Protein AF-A0A3A4XX74-F1 (afdb_monomer_lite)

Radius of gyration: 31.31 Å; chains: 1; bounding box: 79×44×101 Å

Sequence (233 aa):
MKKFVIALIVLLLVPFNAMALQTLDEGDMGAITGQAGVHIAVDDVMIFQNIASLTYTDEDGTSVAALAHTDTGAGSVSLSNLRMMVNINGITSLDATTGTPVSPGRAALFTGYADAIADGFSFANGTGPLAGAFIAKAITIDVGKMDVLSAGLVNNAVYIPSLAGETTMAGVRIGLPTVEVHQTELSFDITVDYTPDAGADPAYNTGDSFGNLKIGQNTMLVLDGFLEIAPHH

Structure (mmCIF, N/CA/C/O backbone):
data_AF-A0A3A4XX74-F1
#
_entry.id   AF-A0A3A4XX74-F1
#
loop_
_atom_site.group_PDB
_atom_site.id
_atom_site.type_symbol
_atom_site.label_atom_id
_atom_site.label_alt_id
_atom_site.label_comp_id
_atom_site.label_asym_id
_atom_site.label_entity_id
_atom_site.label_seq_id
_atom_site.pdbx_PDB_ins_code
_atom_site.Cartn_x
_atom_site.Cartn_y
_atom_site.Cartn_z
_atom_site.occupancy
_atom_site.B_iso_or_equiv
_atom_site.auth_seq_id
_atom_site.auth_comp_id
_atom_site.auth_asym_id
_atom_site.auth_atom_id
_atom_site.pdbx_PDB_model_num
ATOM 1 N N . MET A 1 1 ? -55.613 -22.251 52.840 1.00 58.69 1 MET A N 1
ATOM 2 C CA . MET A 1 1 ? -54.531 -22.840 52.015 1.00 58.69 1 MET A CA 1
ATOM 3 C C . MET A 1 1 ? -54.993 -23.225 50.606 1.00 58.69 1 MET A C 1
ATOM 5 O O . MET A 1 1 ? -54.368 -22.781 49.658 1.00 58.69 1 MET A O 1
ATOM 9 N N . LYS A 1 2 ? -56.122 -23.934 50.423 1.00 55.09 2 LYS A N 1
ATOM 10 C CA . LYS A 1 2 ? -56.635 -24.329 49.086 1.00 55.09 2 LYS A CA 1
ATOM 11 C C . LYS A 1 2 ? -56.866 -23.163 48.100 1.00 55.09 2 LYS A C 1
ATOM 13 O O . LYS A 1 2 ? -56.582 -23.300 46.920 1.00 55.09 2 LYS A O 1
ATOM 18 N N . LYS A 1 3 ? -57.304 -21.996 48.590 1.00 70.12 3 LYS A N 1
ATOM 19 C CA . LYS A 1 3 ? -57.524 -20.789 47.764 1.00 70.12 3 LYS A CA 1
ATOM 20 C C . LYS A 1 3 ? -56.227 -20.182 47.200 1.00 70.12 3 LYS A C 1
ATOM 22 O O . LYS A 1 3 ? -56.260 -19.567 46.146 1.00 70.12 3 LYS A O 1
ATOM 27 N N . PHE A 1 4 ? -55.098 -20.391 47.879 1.00 84.06 4 PHE A N 1
ATOM 28 C CA . PHE A 1 4 ? -53.795 -19.875 47.451 1.00 84.06 4 PHE A CA 1
ATOM 29 C C . PHE A 1 4 ? -53.201 -20.729 46.324 1.00 84.06 4 PHE A C 1
ATOM 31 O O . PHE A 1 4 ? -52.663 -20.208 45.356 1.00 84.06 4 PHE A O 1
ATOM 38 N N . VAL A 1 5 ? -53.391 -22.049 46.411 1.00 85.00 5 VAL A N 1
ATOM 39 C CA . VAL A 1 5 ? -52.955 -23.002 45.380 1.00 85.00 5 VAL A CA 1
ATOM 40 C C . VAL A 1 5 ? -53.717 -22.785 44.070 1.00 85.00 5 VAL A C 1
ATOM 42 O O . VAL A 1 5 ? -53.114 -22.795 43.004 1.00 85.00 5 VAL A O 1
ATOM 45 N N . ILE A 1 6 ? -55.023 -22.511 44.141 1.00 84.69 6 ILE A N 1
ATOM 46 C CA . ILE A 1 6 ? -55.837 -22.224 42.949 1.00 84.69 6 ILE A CA 1
ATOM 47 C C . ILE A 1 6 ? -55.387 -20.921 42.271 1.00 84.69 6 ILE A C 1
ATOM 49 O O . ILE A 1 6 ? -55.261 -20.891 41.052 1.00 84.69 6 ILE A O 1
ATOM 53 N N . ALA A 1 7 ? -55.078 -19.869 43.037 1.00 83.31 7 ALA A N 1
ATOM 54 C CA . ALA A 1 7 ? -54.579 -18.611 42.479 1.00 83.31 7 ALA A CA 1
ATOM 55 C C . ALA A 1 7 ? -53.216 -18.776 41.780 1.00 83.31 7 ALA A C 1
ATOM 57 O O . ALA A 1 7 ? -53.000 -18.196 40.721 1.00 83.31 7 ALA A O 1
ATOM 58 N N . LEU A 1 8 ? -52.327 -19.613 42.327 1.00 81.62 8 LEU A N 1
ATOM 59 C CA . LEU A 1 8 ? -51.022 -19.904 41.727 1.00 81.62 8 LEU A CA 1
ATOM 60 C C . LEU A 1 8 ? -51.150 -20.687 40.408 1.00 81.62 8 LEU A C 1
ATOM 62 O O . LEU A 1 8 ? -50.461 -20.382 39.441 1.00 81.62 8 LEU A O 1
ATOM 66 N N . ILE A 1 9 ? -52.062 -21.664 40.356 1.00 83.12 9 ILE A N 1
ATOM 67 C CA . ILE A 1 9 ? -52.330 -22.455 39.144 1.00 83.12 9 ILE A CA 1
ATOM 68 C C . ILE A 1 9 ? -52.934 -21.574 38.044 1.00 83.12 9 ILE A C 1
ATOM 70 O O . ILE A 1 9 ? -52.556 -21.703 36.885 1.00 83.12 9 ILE A O 1
ATOM 74 N N . VAL A 1 10 ? -53.824 -20.642 38.398 1.00 82.00 10 VAL A N 1
ATOM 75 C CA . VAL A 1 10 ? -54.399 -19.685 37.438 1.00 82.00 10 VAL A CA 1
ATOM 76 C C . VAL A 1 10 ? -53.343 -18.698 36.927 1.00 82.00 10 VAL A C 1
ATOM 78 O O . VAL A 1 10 ? -53.355 -18.373 35.746 1.00 82.00 10 VAL A O 1
ATOM 81 N N . LEU A 1 11 ? -52.390 -18.275 37.767 1.00 80.19 11 LEU A N 1
ATOM 82 C CA . LEU A 1 11 ? -51.292 -17.394 37.351 1.00 80.19 11 LEU A CA 1
ATOM 83 C C . LEU A 1 11 ? -50.307 -18.091 36.391 1.00 80.19 11 LEU A C 1
ATOM 85 O O . LEU A 1 11 ? -49.807 -17.464 35.466 1.00 80.19 11 LEU A O 1
ATOM 89 N N . LEU A 1 12 ? -50.067 -19.392 36.587 1.00 77.69 12 LEU A N 1
ATOM 90 C CA . LEU A 1 12 ? -49.248 -20.236 35.703 1.00 77.69 12 LEU A CA 1
ATOM 91 C C . LEU A 1 12 ? -49.938 -20.577 34.370 1.00 77.69 12 LEU A C 1
ATOM 93 O O . LEU A 1 12 ? -49.269 -20.999 33.431 1.00 77.69 12 LEU A O 1
ATOM 97 N N . LEU A 1 13 ? -51.260 -20.399 34.288 1.00 75.69 13 LEU A N 1
ATOM 98 C CA . LEU A 1 13 ? -52.060 -20.598 33.077 1.00 75.69 13 LEU A CA 1
ATOM 99 C C . LEU A 1 13 ? -52.209 -19.328 32.234 1.00 75.69 13 LEU A C 1
ATOM 101 O O . LEU A 1 13 ? -52.793 -19.407 31.157 1.00 75.69 13 LEU A O 1
ATOM 105 N N . VAL A 1 14 ? -51.704 -18.175 32.689 1.00 75.44 14 VAL A N 1
ATOM 106 C CA . VAL A 1 14 ? -51.591 -16.986 31.838 1.00 75.44 14 VAL A CA 1
ATOM 107 C C . VAL A 1 14 ? -50.348 -17.179 30.974 1.00 75.44 14 VAL A C 1
ATOM 109 O O . VAL A 1 14 ? -49.234 -17.096 31.497 1.00 75.44 14 VAL A O 1
ATOM 112 N N . PRO A 1 15 ? -50.486 -17.457 29.665 1.00 66.88 15 PRO A N 1
ATOM 113 C CA . PRO A 1 15 ? -49.326 -17.509 28.807 1.00 66.88 15 PRO A CA 1
ATOM 114 C C . PRO A 1 15 ? -48.781 -16.084 28.719 1.00 66.88 15 PRO A C 1
ATOM 116 O O . PRO A 1 15 ? -49.373 -15.215 28.076 1.00 66.88 15 PRO A O 1
ATOM 119 N N . PHE A 1 16 ? -47.638 -15.836 29.358 1.00 64.88 16 PHE A N 1
ATOM 120 C CA . PHE A 1 16 ? -46.760 -14.730 28.987 1.00 64.88 16 PHE A CA 1
ATOM 121 C C . PHE A 1 16 ? -46.184 -15.067 27.607 1.00 64.88 16 PHE A C 1
ATOM 123 O O . PHE A 1 16 ? -45.016 -15.421 27.470 1.00 64.88 16 PHE A O 1
ATOM 130 N N . ASN A 1 17 ? -47.051 -15.065 26.590 1.00 55.09 17 ASN A N 1
ATOM 131 C CA . ASN A 1 17 ? -46.655 -15.235 25.206 1.00 55.09 17 ASN A CA 1
ATOM 132 C C . ASN A 1 17 ? -45.597 -14.173 24.928 1.00 55.09 17 ASN A C 1
ATOM 134 O O . ASN A 1 17 ? -45.809 -12.990 25.193 1.00 55.09 17 ASN A O 1
ATOM 138 N N . ALA A 1 18 ? -44.440 -14.648 24.488 1.00 57.38 18 ALA A N 1
ATOM 139 C CA . ALA A 1 18 ? -43.202 -13.914 24.349 1.00 57.38 18 ALA A CA 1
ATOM 140 C C . ALA A 1 18 ? -43.390 -12.583 23.601 1.00 57.38 18 ALA A C 1
ATOM 142 O O . ALA A 1 18 ? -43.328 -12.528 22.375 1.00 57.38 18 ALA A O 1
ATOM 143 N N . MET A 1 19 ? -43.562 -11.489 24.344 1.00 58.72 19 MET A N 1
ATOM 144 C CA . MET A 1 19 ? -43.392 -10.133 23.824 1.00 58.72 19 MET A CA 1
ATOM 145 C C . MET A 1 19 ? -41.897 -9.820 23.762 1.00 58.72 19 MET A C 1
ATOM 147 O O . MET A 1 19 ? -41.390 -9.023 24.541 1.00 58.72 19 MET A O 1
ATOM 151 N N . ALA A 1 20 ? -41.167 -10.534 22.909 1.00 56.50 20 ALA A N 1
ATOM 152 C CA . ALA A 1 20 ? -39.752 -10.256 22.662 1.00 56.50 20 ALA A CA 1
ATOM 153 C C . ALA A 1 20 ? -39.241 -10.791 21.315 1.00 56.50 20 ALA A C 1
ATOM 155 O O . ALA A 1 20 ? -38.038 -10.761 21.081 1.00 56.50 20 ALA A O 1
ATOM 156 N N . LEU A 1 21 ? -40.109 -11.278 20.421 1.00 54.88 21 LEU A N 1
ATOM 157 C CA . LEU A 1 21 ? -39.706 -11.501 19.034 1.00 54.88 21 LEU A CA 1
ATOM 158 C C . LEU A 1 21 ? -40.048 -10.245 18.234 1.00 54.88 21 LEU A C 1
ATOM 160 O O . LEU A 1 21 ? -41.114 -10.139 17.632 1.00 54.88 21 LEU A O 1
ATOM 164 N N . GLN A 1 22 ? -39.152 -9.261 18.288 1.00 66.25 22 GLN A N 1
ATOM 165 C CA . GLN A 1 22 ? -39.138 -8.193 17.298 1.00 66.25 22 GLN A CA 1
ATOM 166 C C . GLN A 1 22 ? -38.783 -8.853 15.965 1.00 66.25 22 GLN A C 1
ATOM 168 O O . GLN A 1 22 ? -37.679 -9.365 15.791 1.00 66.25 22 GLN A O 1
ATOM 173 N N . THR A 1 23 ? -39.754 -8.935 15.058 1.00 66.44 23 THR A N 1
ATOM 174 C CA . THR A 1 23 ? -39.500 -9.327 13.673 1.00 66.44 23 THR A CA 1
ATOM 175 C C . THR A 1 23 ? -38.565 -8.285 13.084 1.00 66.44 23 THR A C 1
ATOM 177 O O . THR A 1 23 ? -38.962 -7.129 12.943 1.00 66.44 23 THR A O 1
ATOM 180 N N . LEU A 1 24 ? -37.320 -8.684 12.825 1.00 68.25 24 LEU A N 1
ATOM 181 C CA . LEU A 1 24 ? -36.360 -7.870 12.093 1.00 68.25 24 LEU A CA 1
ATOM 182 C C . LEU A 1 24 ? -36.964 -7.555 10.725 1.00 68.25 24 LEU A C 1
ATOM 184 O O . LEU A 1 24 ? -37.297 -8.474 9.975 1.00 68.25 24 LEU A O 1
ATOM 188 N N . ASP A 1 25 ? -37.150 -6.269 10.448 1.00 79.69 25 ASP A N 1
ATOM 189 C CA . ASP A 1 25 ? -37.542 -5.797 9.125 1.00 79.69 25 ASP A CA 1
ATOM 190 C C . ASP A 1 25 ? -36.375 -6.025 8.152 1.00 79.69 25 ASP A C 1
ATOM 192 O O . ASP A 1 25 ? -35.213 -6.109 8.549 1.00 79.69 25 ASP A O 1
ATOM 196 N N . GLU A 1 26 ? -36.660 -6.122 6.862 1.00 69.88 26 GLU A N 1
ATOM 197 C CA . GLU A 1 26 ? -35.674 -6.345 5.805 1.00 69.88 26 GLU A CA 1
ATOM 198 C C . GLU A 1 26 ? -34.646 -5.198 5.746 1.00 69.88 26 GLU A C 1
ATOM 200 O O . GLU A 1 26 ? -33.483 -5.412 5.404 1.00 69.88 26 GLU A O 1
ATOM 205 N N . GLY A 1 27 ? -35.039 -3.996 6.192 1.00 65.31 27 GLY A N 1
ATOM 206 C CA . GLY A 1 27 ? -34.130 -2.872 6.439 1.00 65.31 27 GLY A CA 1
ATOM 207 C C . GLY A 1 27 ? -33.162 -3.104 7.607 1.00 65.31 27 GLY A C 1
ATOM 208 O O . GLY A 1 27 ? -31.975 -2.798 7.485 1.00 65.31 27 GLY A O 1
ATOM 209 N N . ASP A 1 28 ? -33.632 -3.710 8.701 1.00 66.00 28 ASP A N 1
ATOM 210 C CA . ASP A 1 28 ? -32.790 -4.070 9.848 1.00 66.00 28 ASP A CA 1
ATOM 211 C C . ASP A 1 28 ? -31.890 -5.270 9.511 1.00 66.00 28 ASP A C 1
ATOM 213 O O . ASP A 1 28 ? -30.723 -5.305 9.898 1.00 66.00 28 ASP A O 1
ATOM 217 N N . MET A 1 29 ? -32.385 -6.233 8.724 1.00 65.00 29 MET A N 1
ATOM 218 C CA . MET A 1 29 ? -31.565 -7.321 8.186 1.00 65.00 29 MET A CA 1
ATOM 219 C C . MET A 1 29 ? -30.501 -6.804 7.220 1.00 65.00 29 MET A C 1
ATOM 221 O O . MET A 1 29 ? -29.356 -7.221 7.338 1.00 65.00 29 MET A O 1
ATOM 225 N N . GLY A 1 30 ? -30.827 -5.876 6.317 1.00 62.59 30 GLY A N 1
ATOM 226 C CA . GLY A 1 30 ? -29.856 -5.256 5.413 1.00 62.59 30 GLY A CA 1
ATOM 227 C C . GLY A 1 30 ? -28.734 -4.541 6.169 1.00 62.59 30 GLY A C 1
ATOM 228 O O . GLY A 1 30 ? -27.562 -4.735 5.849 1.00 62.59 30 GLY A O 1
ATOM 229 N N . ALA A 1 31 ? -29.077 -3.810 7.234 1.00 59.66 31 ALA A N 1
ATOM 230 C CA . ALA A 1 31 ? -28.102 -3.171 8.115 1.00 59.66 31 ALA A CA 1
ATOM 231 C C . ALA A 1 31 ? -27.222 -4.192 8.862 1.00 59.66 31 ALA A C 1
ATOM 233 O O . ALA A 1 31 ? -26.012 -4.005 8.952 1.00 59.66 31 ALA A O 1
ATOM 234 N N . ILE A 1 32 ? -27.794 -5.300 9.346 1.00 58.66 32 ILE A N 1
ATOM 235 C CA . ILE A 1 32 ? -27.048 -6.342 10.071 1.00 58.66 32 ILE A CA 1
ATOM 236 C C . ILE A 1 32 ? -26.177 -7.187 9.126 1.00 58.66 32 ILE A C 1
ATOM 238 O O . ILE A 1 32 ? -25.043 -7.517 9.466 1.00 58.66 32 ILE A O 1
ATOM 242 N N . THR A 1 33 ? -26.666 -7.534 7.933 1.00 59.09 33 THR A N 1
ATOM 243 C CA . THR A 1 33 ? -25.917 -8.351 6.962 1.00 59.09 33 THR A CA 1
ATOM 244 C C . THR A 1 33 ? -24.859 -7.554 6.206 1.00 59.09 33 THR A C 1
ATOM 246 O O . THR A 1 33 ? -23.838 -8.129 5.839 1.00 59.09 33 THR A O 1
ATOM 249 N N . GLY A 1 34 ? -25.058 -6.242 6.022 1.00 54.03 34 GLY A N 1
ATOM 250 C CA . GLY A 1 34 ? -24.031 -5.345 5.485 1.00 54.03 34 GLY A CA 1
ATOM 251 C C . GLY A 1 34 ? -22.892 -5.082 6.475 1.00 54.03 34 GLY A C 1
ATOM 252 O O . GLY A 1 34 ? -21.750 -4.913 6.063 1.00 54.03 34 GLY A O 1
ATOM 253 N N . GLN A 1 35 ? -23.185 -5.164 7.779 1.00 53.84 35 GLN A N 1
ATOM 254 C CA . GLN A 1 35 ? -22.234 -4.991 8.882 1.00 53.84 35 GLN A CA 1
ATOM 255 C C . GLN A 1 35 ? -21.665 -6.297 9.449 1.00 53.84 35 GLN A C 1
ATOM 257 O O . GLN A 1 35 ? -21.071 -6.280 10.531 1.00 53.84 35 GLN A O 1
ATOM 262 N N . ALA A 1 36 ? -21.766 -7.430 8.745 1.00 55.97 36 ALA A N 1
ATOM 263 C CA . ALA A 1 36 ? -20.926 -8.594 9.042 1.00 55.97 36 ALA A CA 1
ATOM 264 C C . ALA A 1 36 ? -19.472 -8.276 8.629 1.00 55.97 36 ALA A C 1
ATOM 266 O O . ALA A 1 36 ? -18.913 -8.878 7.716 1.00 55.97 36 ALA A O 1
ATOM 267 N N . GLY A 1 37 ? -18.906 -7.242 9.258 1.00 60.16 37 GLY A N 1
ATOM 268 C CA . GLY A 1 37 ? -17.680 -6.565 8.894 1.00 60.16 37 GLY A CA 1
ATOM 269 C C . GLY A 1 37 ? -16.535 -7.549 8.931 1.00 60.16 37 GLY A C 1
ATOM 270 O O . GLY A 1 37 ? -16.100 -7.999 9.992 1.00 60.16 37 GLY A O 1
ATOM 271 N N . VAL A 1 38 ? -16.054 -7.906 7.749 1.00 72.94 38 VAL A N 1
ATOM 272 C CA . VAL A 1 38 ? -14.823 -8.667 7.632 1.00 72.94 38 VAL A CA 1
ATOM 273 C C . VAL A 1 38 ? -13.694 -7.702 7.963 1.00 72.94 38 VAL A C 1
ATOM 275 O O . VAL A 1 38 ? -13.441 -6.752 7.223 1.00 72.94 38 VAL A O 1
ATOM 278 N N . HIS A 1 39 ? -13.040 -7.940 9.097 1.00 76.56 39 HIS A N 1
ATOM 279 C CA . HIS A 1 39 ? -11.830 -7.232 9.487 1.00 76.56 39 HIS A CA 1
ATOM 280 C C . HIS A 1 39 ? -10.621 -8.069 9.081 1.00 76.56 39 HIS A C 1
ATOM 282 O O . HIS A 1 39 ? -10.423 -9.167 9.603 1.00 76.56 39 HIS A O 1
ATOM 288 N N . ILE A 1 40 ? -9.812 -7.554 8.156 1.00 81.31 40 ILE A N 1
ATOM 289 C CA . ILE A 1 40 ? -8.581 -8.216 7.713 1.00 81.31 40 ILE A CA 1
ATOM 290 C C . ILE A 1 40 ? -7.398 -7.380 8.188 1.00 81.31 40 ILE A C 1
ATOM 292 O O . ILE A 1 40 ? -7.239 -6.227 7.787 1.00 81.31 40 ILE A O 1
ATOM 296 N N . ALA A 1 41 ? -6.571 -7.954 9.057 1.00 81.75 41 ALA A N 1
ATOM 297 C CA . ALA A 1 41 ? -5.294 -7.372 9.442 1.00 81.75 41 ALA A CA 1
ATOM 298 C C . ALA A 1 41 ? -4.196 -8.001 8.580 1.00 81.75 41 ALA A C 1
ATOM 300 O O . ALA A 1 41 ? -4.034 -9.221 8.573 1.00 81.75 41 ALA A O 1
ATOM 301 N N . VAL A 1 42 ? -3.483 -7.165 7.827 1.00 83.44 42 VAL A N 1
ATOM 302 C CA . VAL A 1 42 ? -2.318 -7.575 7.040 1.00 83.44 42 VAL A CA 1
ATOM 303 C C . VAL A 1 42 ? -1.082 -7.275 7.874 1.00 83.44 42 VAL A C 1
ATOM 305 O O . VAL A 1 42 ? -0.890 -6.130 8.276 1.00 83.44 42 VAL A O 1
ATOM 308 N N . ASP A 1 43 ? -0.276 -8.296 8.141 1.00 86.69 43 ASP A N 1
ATOM 309 C CA . ASP A 1 43 ? 0.961 -8.169 8.906 1.00 86.69 43 ASP A CA 1
ATOM 310 C C . ASP A 1 43 ? 2.026 -9.136 8.373 1.00 86.69 43 ASP A C 1
ATOM 312 O O . ASP A 1 43 ? 1.690 -10.231 7.916 1.00 86.69 43 ASP A O 1
ATOM 316 N N . ASP A 1 44 ? 3.286 -8.700 8.413 1.00 86.81 44 ASP A N 1
ATOM 317 C CA . ASP A 1 44 ? 4.485 -9.409 7.940 1.00 86.81 44 ASP A CA 1
ATOM 318 C C . ASP A 1 44 ? 4.334 -10.094 6.564 1.00 86.81 44 ASP A C 1
ATOM 320 O O . ASP A 1 44 ? 4.686 -11.258 6.355 1.00 86.81 44 ASP A O 1
ATOM 324 N N . VAL A 1 45 ? 3.790 -9.369 5.582 1.00 87.50 45 VAL A N 1
ATOM 325 C CA . VAL A 1 45 ? 3.672 -9.873 4.209 1.00 87.50 45 VAL A CA 1
ATOM 326 C C . VAL A 1 45 ? 4.896 -9.469 3.398 1.00 87.50 45 VAL A C 1
ATOM 328 O O . VAL A 1 45 ? 5.202 -8.289 3.241 1.00 87.50 45 VAL A O 1
ATOM 331 N N . MET A 1 46 ? 5.571 -10.458 2.813 1.00 88.50 46 MET A N 1
ATOM 332 C CA . MET A 1 46 ? 6.686 -10.249 1.890 1.00 88.50 46 MET A CA 1
ATOM 333 C C . MET A 1 46 ? 6.298 -10.681 0.479 1.00 88.50 46 MET A C 1
ATOM 335 O O . MET A 1 46 ? 5.981 -11.844 0.232 1.00 88.50 46 MET A O 1
ATOM 339 N N . ILE A 1 47 ? 6.368 -9.744 -0.460 1.00 89.00 47 ILE A N 1
ATOM 340 C CA . ILE A 1 47 ? 6.157 -9.987 -1.882 1.00 89.00 47 ILE A CA 1
ATOM 341 C C . ILE A 1 47 ? 7.513 -9.891 -2.568 1.00 89.00 47 ILE A C 1
ATOM 343 O O . ILE A 1 47 ? 8.147 -8.835 -2.594 1.00 89.00 47 ILE A O 1
ATOM 347 N N . PHE A 1 48 ? 7.958 -11.010 -3.129 1.00 90.88 48 PHE A N 1
ATOM 348 C CA . PHE A 1 48 ? 9.142 -11.060 -3.971 1.00 90.88 48 PHE A CA 1
ATOM 349 C C . PHE A 1 48 ? 8.715 -11.162 -5.428 1.00 90.88 48 PHE A C 1
ATOM 351 O O . PHE A 1 48 ? 8.023 -12.107 -5.813 1.00 90.88 48 PHE A O 1
ATOM 358 N N . GLN A 1 49 ? 9.154 -10.207 -6.240 1.00 87.69 49 GLN A N 1
ATOM 359 C CA . GLN A 1 49 ? 8.903 -10.214 -7.670 1.00 87.69 49 GLN A CA 1
ATOM 360 C C . GLN A 1 49 ? 10.235 -10.265 -8.407 1.00 87.69 49 GLN A C 1
ATOM 362 O O . GLN A 1 49 ? 11.091 -9.393 -8.256 1.00 87.69 49 GLN A O 1
ATOM 367 N N . ASN A 1 50 ? 10.398 -11.320 -9.198 1.00 89.94 50 ASN A N 1
ATOM 368 C CA . ASN A 1 50 ? 11.535 -11.521 -10.081 1.00 89.94 50 ASN A CA 1
ATOM 369 C C . ASN A 1 50 ? 10.997 -11.827 -11.473 1.00 89.94 50 ASN A C 1
ATOM 371 O O . ASN A 1 50 ? 10.580 -12.952 -11.750 1.00 89.94 50 ASN A O 1
ATOM 375 N N . ILE A 1 51 ? 10.961 -10.807 -12.322 1.00 88.25 51 ILE A N 1
ATOM 376 C CA . ILE A 1 51 ? 10.573 -10.948 -13.719 1.00 88.25 51 ILE A CA 1
ATOM 377 C C . ILE A 1 51 ? 11.858 -11.010 -14.538 1.00 88.25 51 ILE A C 1
ATOM 379 O O . ILE A 1 51 ? 12.648 -10.067 -14.559 1.00 88.25 51 ILE A O 1
ATOM 383 N N . ALA A 1 52 ? 12.059 -12.143 -15.212 1.00 86.94 52 ALA A N 1
ATOM 384 C CA . ALA A 1 52 ? 13.229 -12.350 -16.058 1.00 86.94 52 ALA A CA 1
ATOM 385 C C . ALA A 1 52 ? 13.245 -11.368 -17.241 1.00 86.94 52 ALA A C 1
ATOM 387 O O . ALA A 1 52 ? 14.264 -10.721 -17.478 1.00 86.94 52 ALA A O 1
ATOM 388 N N . SER A 1 53 ? 12.113 -11.241 -17.939 1.00 88.31 53 SER A N 1
ATOM 389 C CA . SER A 1 53 ? 11.907 -10.269 -19.011 1.00 88.31 53 SER A CA 1
ATOM 390 C C . SER A 1 53 ? 10.435 -9.858 -19.097 1.00 88.31 53 SER A C 1
ATOM 392 O O . SER A 1 53 ? 9.547 -10.698 -18.935 1.00 88.31 53 SER A O 1
ATOM 394 N N . LEU A 1 54 ? 10.189 -8.578 -19.349 1.00 88.50 54 LEU A N 1
ATOM 395 C CA . LEU A 1 54 ? 8.908 -8.001 -19.730 1.00 88.50 54 LEU A CA 1
ATOM 396 C C . LEU A 1 54 ? 9.141 -7.158 -20.981 1.00 88.50 54 LEU A C 1
ATOM 398 O O . LEU A 1 54 ? 9.825 -6.143 -20.913 1.00 88.50 54 LEU A O 1
ATOM 402 N N . THR A 1 55 ? 8.554 -7.558 -22.101 1.00 87.81 55 THR A N 1
ATOM 403 C CA . THR A 1 55 ? 8.703 -6.844 -23.370 1.00 87.81 55 THR A CA 1
ATOM 404 C C . THR A 1 55 ? 7.376 -6.215 -23.758 1.00 87.81 55 THR A C 1
ATOM 406 O O . THR A 1 55 ? 6.360 -6.903 -23.844 1.00 87.81 55 THR A O 1
ATOM 409 N N . TYR A 1 56 ? 7.387 -4.905 -23.984 1.00 86.06 56 TYR A N 1
ATOM 410 C CA . TYR A 1 56 ? 6.288 -4.190 -24.615 1.00 86.06 56 TYR A CA 1
ATOM 411 C C . TYR A 1 56 ? 6.626 -4.010 -26.089 1.00 86.06 56 TYR A C 1
ATOM 413 O O . TYR A 1 56 ? 7.641 -3.392 -26.405 1.00 86.06 56 TYR A O 1
ATOM 421 N N . THR A 1 57 ? 5.796 -4.560 -26.970 1.00 81.81 57 THR A N 1
ATOM 422 C CA . THR A 1 57 ? 5.978 -4.455 -28.420 1.00 81.81 57 THR A CA 1
ATOM 423 C C . THR A 1 57 ? 4.874 -3.584 -28.984 1.00 81.81 57 THR A C 1
ATOM 425 O O . THR A 1 57 ? 3.698 -3.841 -28.737 1.00 81.81 57 THR A O 1
ATOM 428 N N . ASP A 1 58 ? 5.269 -2.553 -29.716 1.00 76.88 58 ASP A N 1
ATOM 429 C CA . ASP A 1 58 ? 4.386 -1.809 -30.594 1.00 76.88 58 ASP A CA 1
ATOM 430 C C . ASP A 1 58 ? 4.445 -2.459 -31.979 1.00 76.88 58 ASP A C 1
ATOM 432 O O . ASP A 1 58 ? 5.489 -2.448 -32.637 1.00 76.88 58 ASP A O 1
ATOM 436 N N . GLU A 1 59 ? 3.345 -3.100 -32.368 1.00 70.12 59 GLU A N 1
ATOM 437 C CA . GLU A 1 59 ? 3.211 -3.782 -33.659 1.00 70.12 59 GLU A CA 1
ATOM 438 C C . GLU A 1 59 ? 2.993 -2.780 -34.810 1.00 70.12 59 GLU A C 1
ATOM 440 O O . GLU A 1 59 ? 3.333 -3.085 -35.950 1.00 70.12 59 GLU A O 1
ATOM 445 N N . ASP A 1 60 ? 2.514 -1.564 -34.511 1.00 61.16 60 ASP A N 1
ATOM 446 C CA . ASP A 1 60 ? 2.176 -0.534 -35.496 1.00 61.16 60 ASP A CA 1
ATOM 447 C C . ASP A 1 60 ? 3.202 0.615 -35.457 1.00 61.16 60 ASP A C 1
ATOM 449 O O . ASP A 1 60 ? 2.935 1.726 -34.992 1.00 61.16 60 ASP A O 1
ATOM 453 N N . GLY A 1 61 ? 4.404 0.365 -35.989 1.00 61.06 61 GLY A N 1
ATOM 454 C CA . GLY A 1 61 ? 5.403 1.417 -36.206 1.00 61.06 61 GLY A CA 1
ATOM 455 C C . GLY A 1 61 ? 4.834 2.597 -37.015 1.00 61.06 61 GLY A C 1
ATOM 456 O O . GLY A 1 61 ? 3.956 2.429 -37.862 1.00 61.06 61 GLY A O 1
ATOM 457 N N . THR A 1 62 ? 5.312 3.824 -36.765 1.00 51.78 62 THR A N 1
ATOM 458 C CA . THR A 1 62 ? 4.706 5.047 -37.326 1.00 51.78 62 THR A CA 1
ATOM 459 C C . THR A 1 62 ? 4.631 5.012 -38.860 1.00 51.78 62 THR A C 1
ATOM 461 O O . THR A 1 62 ? 5.622 5.285 -39.540 1.00 51.78 62 THR A O 1
ATOM 464 N N . SER A 1 63 ? 3.447 4.770 -39.432 1.00 53.22 63 SER A N 1
ATOM 465 C CA . SER A 1 63 ? 3.216 4.915 -40.871 1.00 53.22 63 SER A CA 1
ATOM 466 C C . SER A 1 63 ? 3.086 6.402 -41.220 1.00 53.22 63 SER A C 1
ATOM 468 O O . SER A 1 63 ? 1.986 6.951 -41.346 1.00 53.22 63 SER A O 1
ATOM 470 N N . VAL A 1 64 ? 4.203 7.118 -41.343 1.00 55.12 64 VAL A N 1
ATOM 471 C CA . VAL A 1 64 ? 4.159 8.485 -41.872 1.00 55.12 64 VAL A CA 1
ATOM 472 C C . VAL A 1 64 ? 3.929 8.388 -43.377 1.00 55.12 64 VAL A C 1
ATOM 474 O O . VAL A 1 64 ? 4.867 8.239 -44.148 1.00 55.12 64 VAL A O 1
ATOM 477 N N . ALA A 1 65 ? 2.673 8.530 -43.807 1.00 57.47 65 ALA A N 1
ATOM 478 C CA . ALA A 1 65 ? 2.255 8.487 -45.215 1.00 57.47 65 ALA A CA 1
ATOM 479 C C . ALA A 1 65 ? 3.005 9.473 -46.148 1.00 57.47 65 ALA A C 1
ATOM 481 O O . ALA A 1 65 ? 2.894 9.373 -47.368 1.00 57.47 65 ALA A O 1
ATOM 482 N N . ALA A 1 66 ? 3.760 10.431 -45.595 1.00 56.62 66 ALA A N 1
ATOM 483 C CA . ALA A 1 66 ? 4.579 11.385 -46.346 1.00 56.62 66 ALA A CA 1
ATOM 484 C C . ALA A 1 66 ? 5.957 10.839 -46.776 1.00 56.62 66 ALA A C 1
ATOM 486 O O . ALA A 1 66 ? 6.615 11.455 -47.613 1.00 56.62 66 ALA A O 1
ATOM 487 N N . LEU A 1 67 ? 6.395 9.699 -46.239 1.00 55.81 67 LEU A N 1
ATOM 488 C CA . LEU A 1 67 ? 7.611 9.000 -46.646 1.00 55.81 67 LEU A CA 1
ATOM 489 C C . LEU A 1 67 ? 7.186 7.587 -47.038 1.00 55.81 67 LEU A C 1
ATOM 491 O O . LEU A 1 67 ? 6.654 6.856 -46.215 1.00 55.81 67 LEU A O 1
ATOM 495 N N . ALA A 1 68 ? 7.354 7.210 -48.304 1.00 51.84 68 ALA A N 1
ATOM 496 C CA . ALA A 1 68 ? 7.007 5.882 -48.804 1.00 51.84 68 ALA A CA 1
ATOM 497 C C . ALA A 1 68 ? 7.956 4.807 -48.229 1.00 51.84 68 ALA A C 1
ATOM 499 O O . ALA A 1 68 ? 8.810 4.280 -48.936 1.00 51.84 68 ALA A O 1
ATOM 500 N N . HIS A 1 69 ? 7.858 4.530 -46.931 1.00 53.12 69 HIS A N 1
ATOM 501 C CA . HIS A 1 69 ? 8.462 3.375 -46.281 1.00 53.12 69 HIS A CA 1
ATOM 502 C C . HIS A 1 69 ? 7.340 2.398 -45.948 1.00 53.12 69 HIS A C 1
ATOM 504 O O . HIS A 1 69 ? 6.437 2.696 -45.173 1.00 53.12 69 HIS A O 1
ATOM 510 N N . THR A 1 70 ? 7.379 1.252 -46.619 1.00 53.97 70 THR A N 1
ATOM 511 C CA . THR A 1 70 ? 6.485 0.100 -46.442 1.00 53.97 70 THR A CA 1
ATOM 512 C C . THR A 1 70 ? 6.915 -0.807 -45.288 1.00 53.97 70 THR A C 1
ATOM 514 O O . THR A 1 70 ? 6.402 -1.915 -45.178 1.00 53.97 70 THR A O 1
ATOM 517 N N . ASP A 1 71 ? 7.843 -0.360 -44.443 1.00 56.09 71 ASP A N 1
ATOM 518 C CA . ASP A 1 71 ? 8.418 -1.185 -43.385 1.00 56.09 71 ASP A CA 1
ATOM 519 C C . ASP A 1 71 ? 7.628 -0.995 -42.088 1.00 56.09 71 ASP A C 1
ATOM 521 O O . ASP A 1 71 ? 7.816 -0.032 -41.347 1.00 56.09 71 ASP A O 1
ATOM 525 N N . THR A 1 72 ? 6.718 -1.932 -41.827 1.00 56.72 72 THR A N 1
ATOM 526 C CA . THR A 1 72 ? 5.889 -2.037 -40.614 1.00 56.72 72 THR A CA 1
ATOM 527 C C . THR A 1 72 ? 6.602 -2.797 -39.495 1.00 56.72 72 THR A C 1
ATOM 529 O O . THR A 1 72 ? 5.991 -3.584 -38.783 1.00 56.72 72 THR A O 1
ATOM 532 N N . GLY A 1 73 ? 7.914 -2.608 -39.346 1.00 59.47 73 GLY A N 1
ATOM 533 C CA . GLY A 1 73 ? 8.674 -3.361 -38.352 1.00 59.47 73 GLY A CA 1
ATOM 534 C C . GLY A 1 73 ? 8.241 -3.021 -36.925 1.00 59.47 73 GLY A C 1
ATOM 535 O O . GLY A 1 73 ? 8.237 -1.849 -36.544 1.00 59.47 73 GLY A O 1
ATOM 536 N N . ALA A 1 74 ? 7.926 -4.049 -36.136 1.00 69.25 74 ALA A N 1
ATOM 537 C CA . ALA A 1 74 ? 7.531 -3.898 -34.743 1.00 69.25 74 ALA A CA 1
ATOM 538 C C . ALA A 1 74 ? 8.716 -3.428 -33.880 1.00 69.25 74 ALA A C 1
ATOM 540 O O . ALA A 1 74 ? 9.804 -4.018 -33.889 1.00 69.25 74 ALA A O 1
ATOM 541 N N . GLY A 1 75 ? 8.505 -2.358 -33.116 1.00 73.75 75 GLY A N 1
ATOM 542 C CA . GLY A 1 75 ? 9.472 -1.849 -32.146 1.00 73.75 75 GLY A CA 1
ATOM 543 C C . GLY A 1 75 ? 9.160 -2.400 -30.763 1.00 73.75 75 GLY A C 1
ATOM 544 O O 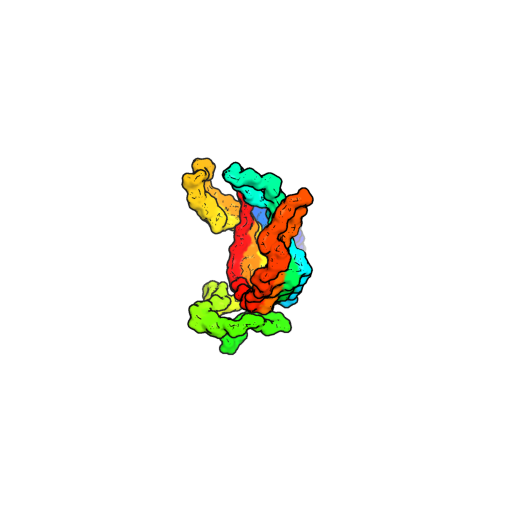. GLY A 1 75 ? 8.008 -2.375 -30.339 1.00 73.75 75 GLY A O 1
ATOM 545 N N . SER A 1 76 ? 10.163 -2.879 -30.029 1.00 81.06 76 SER A N 1
ATOM 546 C CA . SER A 1 76 ? 9.943 -3.413 -28.687 1.00 81.06 76 SER A CA 1
ATOM 547 C C . SER A 1 76 ? 10.885 -2.819 -27.646 1.00 81.06 76 SER A C 1
ATOM 549 O O . SER A 1 76 ? 12.063 -2.561 -27.889 1.00 81.06 76 SER A O 1
ATOM 551 N N . VAL A 1 77 ? 10.347 -2.583 -26.455 1.00 83.81 77 VAL A N 1
ATOM 552 C CA . VAL A 1 77 ? 11.112 -2.199 -25.271 1.00 83.81 77 VAL A CA 1
ATOM 553 C C . VAL A 1 77 ? 11.062 -3.369 -24.308 1.00 83.81 77 VAL A C 1
ATOM 555 O O . VAL A 1 77 ? 10.000 -3.732 -23.801 1.00 83.81 77 VAL A O 1
ATOM 558 N N . SER A 1 78 ? 12.225 -3.955 -24.063 1.00 86.88 78 SER A N 1
ATOM 559 C CA . SER A 1 78 ? 12.420 -5.076 -23.155 1.00 86.88 78 SER A CA 1
ATOM 560 C C . SER A 1 78 ? 12.965 -4.558 -21.824 1.00 86.88 78 SER A C 1
ATOM 562 O O . SER A 1 78 ? 13.994 -3.883 -21.770 1.00 86.88 78 SER A O 1
ATOM 564 N N . LEU A 1 79 ? 12.273 -4.886 -20.738 1.00 88.44 79 LEU A N 1
ATOM 565 C CA . LEU A 1 79 ? 12.727 -4.724 -19.363 1.00 88.44 79 LEU A CA 1
ATOM 566 C C . LEU A 1 79 ? 13.214 -6.081 -18.875 1.00 88.44 79 LEU A C 1
ATOM 568 O O . LEU A 1 79 ? 12.431 -7.026 -18.815 1.00 88.44 79 LEU A O 1
ATOM 572 N N . SER A 1 80 ? 14.481 -6.197 -18.503 1.00 88.94 80 SER A N 1
ATOM 573 C CA . SER A 1 80 ? 15.040 -7.459 -18.010 1.00 88.94 80 SER A CA 1
ATOM 574 C C . SER A 1 80 ? 15.568 -7.331 -16.589 1.00 88.94 80 SER A C 1
ATOM 576 O O . SER A 1 80 ? 15.804 -6.234 -16.081 1.00 88.94 80 SER A O 1
ATOM 578 N N . ASN A 1 81 ? 15.699 -8.476 -15.915 1.00 87.12 81 ASN A N 1
ATOM 579 C CA . ASN A 1 81 ? 16.192 -8.561 -14.538 1.00 87.12 81 ASN A CA 1
ATOM 580 C C . ASN A 1 81 ? 15.413 -7.694 -13.540 1.00 87.12 81 ASN A C 1
ATOM 582 O O . ASN A 1 81 ? 15.999 -7.211 -12.568 1.00 87.12 81 ASN A O 1
ATOM 586 N N . LEU A 1 82 ? 14.103 -7.524 -13.744 1.00 87.06 82 LEU A N 1
ATOM 587 C CA . LEU A 1 82 ? 13.278 -6.785 -12.802 1.00 87.06 82 LEU A CA 1
ATOM 588 C C . LEU A 1 82 ? 13.203 -7.565 -11.497 1.00 87.06 82 LEU A C 1
ATOM 590 O O . LEU A 1 82 ? 12.616 -8.646 -11.420 1.00 87.06 82 LEU A O 1
ATOM 594 N N . ARG A 1 83 ? 13.819 -6.996 -10.466 1.00 86.81 83 ARG A N 1
ATOM 595 C CA . ARG A 1 83 ? 13.853 -7.557 -9.120 1.00 86.81 83 ARG A CA 1
ATOM 596 C C . ARG A 1 83 ? 13.384 -6.504 -8.143 1.00 86.81 83 ARG A C 1
ATOM 598 O O . ARG A 1 83 ? 13.923 -5.399 -8.113 1.00 86.81 83 ARG A O 1
ATOM 605 N N . MET A 1 84 ? 12.405 -6.877 -7.333 1.00 90.75 84 MET A N 1
ATOM 606 C CA . MET A 1 84 ? 11.977 -6.078 -6.197 1.00 90.75 84 MET A CA 1
ATOM 607 C C . MET A 1 84 ? 11.516 -6.963 -5.048 1.00 90.75 84 MET A C 1
ATOM 609 O O . MET A 1 84 ? 11.042 -8.089 -5.234 1.00 90.75 84 MET A O 1
ATOM 613 N N . MET A 1 85 ? 11.633 -6.408 -3.850 1.00 89.12 85 MET A N 1
ATOM 614 C CA . MET A 1 85 ? 11.023 -6.947 -2.649 1.00 89.12 85 MET A CA 1
ATOM 615 C C . MET A 1 85 ? 10.179 -5.853 -2.009 1.00 89.12 85 MET A C 1
ATOM 617 O O . MET A 1 85 ? 10.671 -4.754 -1.742 1.00 89.12 85 MET A O 1
ATOM 621 N N . VAL A 1 86 ? 8.913 -6.175 -1.772 1.00 91.00 86 VAL A N 1
ATOM 622 C CA . VAL A 1 86 ? 7.956 -5.318 -1.077 1.00 91.00 86 VAL A CA 1
ATOM 623 C C . VAL A 1 86 ? 7.591 -5.994 0.234 1.00 91.00 86 VAL A C 1
ATOM 625 O O . VAL A 1 86 ? 7.261 -7.177 0.264 1.00 91.00 86 VAL A O 1
ATOM 628 N N . ASN A 1 87 ? 7.671 -5.241 1.321 1.00 90.19 87 ASN A N 1
ATOM 629 C CA . ASN A 1 87 ? 7.293 -5.669 2.658 1.00 90.19 87 ASN A CA 1
ATOM 630 C C . ASN A 1 87 ? 6.065 -4.866 3.071 1.00 90.19 87 ASN A C 1
ATOM 632 O O . ASN A 1 87 ? 6.060 -3.649 2.902 1.00 90.19 87 ASN A O 1
ATOM 636 N N . ILE A 1 88 ? 5.044 -5.532 3.595 1.00 90.56 88 ILE A N 1
ATOM 637 C CA . ILE A 1 88 ? 3.828 -4.905 4.103 1.00 90.56 88 ILE A CA 1
ATOM 638 C C . ILE A 1 88 ? 3.686 -5.313 5.563 1.00 90.56 88 ILE A C 1
ATOM 640 O O . ILE A 1 88 ? 3.500 -6.491 5.864 1.00 90.56 88 ILE A O 1
ATOM 644 N N . ASN A 1 89 ? 3.779 -4.330 6.448 1.00 90.50 89 ASN A N 1
ATOM 645 C CA . ASN A 1 89 ? 3.783 -4.514 7.893 1.00 90.50 89 ASN A CA 1
ATOM 646 C C . ASN A 1 89 ? 2.574 -3.810 8.512 1.00 90.50 89 ASN A C 1
ATOM 648 O O . ASN A 1 89 ? 2.258 -2.675 8.137 1.00 90.50 89 ASN A O 1
ATOM 652 N N . GLY A 1 90 ? 1.909 -4.458 9.468 1.00 90.50 90 GLY A N 1
ATOM 653 C CA . GLY A 1 90 ? 0.791 -3.857 10.187 1.00 90.50 90 GLY A CA 1
ATOM 654 C C . GLY A 1 90 ? 1.295 -2.922 11.278 1.00 90.50 90 GLY A C 1
ATOM 655 O O . GLY A 1 90 ? 2.006 -3.353 12.176 1.00 90.50 90 GLY A O 1
ATOM 656 N N . ILE A 1 91 ? 0.908 -1.647 11.265 1.00 89.94 91 ILE A N 1
ATOM 657 C CA . ILE A 1 91 ? 1.286 -0.730 1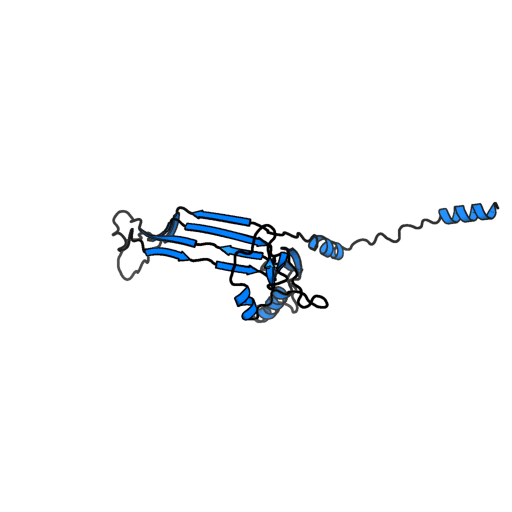2.346 1.00 89.94 91 ILE A CA 1
ATOM 658 C C . ILE A 1 91 ? 0.242 -0.848 13.456 1.00 89.94 91 ILE A C 1
ATOM 660 O O . ILE A 1 91 ? -0.892 -0.391 13.312 1.00 89.94 91 ILE A O 1
ATOM 664 N N . THR A 1 92 ? 0.624 -1.440 14.586 1.00 90.31 92 THR A N 1
ATOM 665 C CA . THR A 1 92 ? -0.305 -1.705 15.697 1.00 90.31 92 THR A CA 1
ATOM 666 C C . THR A 1 92 ? -0.244 -0.675 16.814 1.00 90.31 92 THR A C 1
ATOM 668 O O . THR A 1 92 ? -1.197 -0.542 17.580 1.00 90.31 92 THR A O 1
ATOM 671 N N . SER A 1 93 ? 0.863 0.056 16.930 1.00 89.56 93 SER A N 1
ATOM 672 C CA . SER A 1 93 ? 1.071 1.047 17.989 1.00 89.56 93 SER A CA 1
ATOM 673 C C . SER A 1 93 ? 2.154 2.054 17.613 1.00 89.56 93 SER A C 1
ATOM 675 O O . SER A 1 93 ? 2.874 1.863 16.635 1.00 89.56 93 SER A O 1
ATOM 677 N N . LEU A 1 94 ? 2.309 3.092 18.436 1.00 89.06 94 LEU A N 1
ATOM 678 C CA . LEU A 1 94 ? 3.482 3.963 18.419 1.00 89.06 94 LEU A CA 1
ATOM 679 C C . LEU A 1 94 ? 4.411 3.613 19.583 1.00 89.06 94 LEU A C 1
ATOM 681 O O . LEU A 1 94 ? 3.947 3.262 20.671 1.00 89.06 94 LEU A O 1
ATOM 685 N N . ASP A 1 95 ? 5.715 3.735 19.368 1.00 87.44 95 ASP A N 1
ATOM 686 C CA . ASP A 1 95 ? 6.710 3.641 20.427 1.00 87.44 95 ASP A CA 1
ATOM 687 C C . ASP A 1 95 ? 6.524 4.805 21.411 1.00 87.44 95 ASP A C 1
ATOM 689 O O . ASP A 1 95 ? 6.481 5.973 21.025 1.00 87.44 95 ASP A O 1
ATOM 693 N N . ALA A 1 96 ? 6.415 4.493 22.703 1.00 85.50 96 ALA A N 1
ATOM 694 C CA . ALA A 1 96 ? 6.080 5.482 23.728 1.00 85.50 96 ALA A CA 1
ATOM 695 C C . ALA A 1 96 ? 7.177 6.538 23.964 1.00 85.50 96 ALA A C 1
ATOM 697 O O . ALA A 1 96 ? 6.900 7.578 24.558 1.00 85.50 96 ALA A O 1
ATOM 698 N N . THR A 1 97 ? 8.413 6.272 23.533 1.00 86.31 97 THR A N 1
ATOM 699 C CA . THR A 1 97 ? 9.562 7.165 23.743 1.00 86.31 97 THR A CA 1
ATOM 700 C C . THR A 1 97 ? 9.772 8.082 22.544 1.00 86.31 97 THR A C 1
ATOM 702 O O . THR A 1 97 ? 10.078 9.260 22.703 1.00 86.31 97 THR A O 1
ATOM 705 N N . THR A 1 98 ? 9.626 7.533 21.341 1.00 84.19 98 THR A N 1
ATOM 706 C CA . THR A 1 98 ? 9.970 8.192 20.077 1.00 84.19 98 THR A CA 1
ATOM 707 C C . THR A 1 98 ? 8.748 8.655 19.287 1.00 84.19 98 THR A C 1
ATOM 709 O O . THR A 1 98 ? 8.891 9.472 18.384 1.00 84.19 98 THR A O 1
ATOM 712 N N . GLY A 1 99 ? 7.551 8.145 19.598 1.00 83.81 99 GLY A N 1
ATOM 713 C CA . GLY A 1 99 ? 6.321 8.415 18.848 1.00 83.81 99 GLY A CA 1
ATOM 714 C C . GLY A 1 99 ? 6.288 7.777 17.456 1.00 83.81 99 GLY A C 1
ATOM 715 O O . GLY A 1 99 ? 5.418 8.113 16.655 1.00 83.81 99 GLY A O 1
ATOM 716 N N . THR A 1 100 ? 7.229 6.880 17.151 1.00 86.69 100 THR A N 1
ATOM 717 C CA . THR A 1 100 ? 7.372 6.260 15.828 1.00 86.69 100 THR A CA 1
ATOM 718 C C . THR A 1 100 ? 6.486 5.016 15.676 1.00 86.69 100 THR A C 1
ATOM 720 O O . THR A 1 100 ? 6.228 4.333 16.668 1.00 86.69 100 THR A O 1
ATOM 723 N N . PRO A 1 101 ? 5.997 4.701 14.463 1.00 87.94 101 PRO A N 1
ATOM 724 C CA . PRO A 1 101 ? 5.241 3.481 14.180 1.00 87.94 101 PRO A CA 1
ATOM 725 C C . PRO A 1 101 ? 5.971 2.188 14.546 1.00 87.94 101 PRO A C 1
ATOM 727 O O . PRO A 1 101 ? 7.152 2.016 14.252 1.00 87.94 101 PRO A O 1
ATOM 730 N N . VAL A 1 102 ? 5.236 1.252 15.149 1.00 88.69 102 VAL A N 1
ATOM 731 C CA . VAL A 1 102 ? 5.722 -0.080 15.528 1.00 88.69 102 VAL A CA 1
ATOM 732 C C . VAL A 1 102 ? 4.834 -1.152 14.905 1.00 88.69 102 VAL A C 1
ATOM 734 O O . VAL A 1 102 ? 3.604 -1.083 15.003 1.00 88.69 102 VAL A O 1
ATOM 737 N N . SER A 1 103 ? 5.479 -2.156 14.310 1.00 87.62 103 SER A N 1
ATOM 738 C CA . SER A 1 103 ? 4.845 -3.369 13.793 1.00 87.62 103 SER A CA 1
ATOM 739 C C . SER A 1 103 ? 5.086 -4.554 14.732 1.00 87.62 103 SER A C 1
ATOM 741 O O . SER A 1 103 ? 6.153 -4.639 15.352 1.00 87.62 103 SER A O 1
ATOM 743 N N . PRO A 1 104 ? 4.142 -5.501 14.853 1.00 81.75 104 PRO A N 1
ATOM 744 C CA . PRO A 1 104 ? 4.396 -6.779 15.498 1.00 81.75 104 PRO A CA 1
ATOM 745 C C . PRO A 1 104 ? 5.462 -7.569 14.729 1.00 81.75 104 PRO A C 1
ATOM 747 O O . PRO A 1 104 ? 5.579 -7.469 13.512 1.00 81.75 104 PRO A O 1
ATOM 750 N N . GLY A 1 105 ? 6.272 -8.353 15.445 1.00 72.56 105 GLY A N 1
ATOM 751 C CA . GLY A 1 105 ? 7.211 -9.315 14.850 1.00 72.56 105 GLY A CA 1
ATOM 752 C C . GLY A 1 105 ? 8.457 -8.728 14.172 1.00 72.56 105 GLY A C 1
ATOM 753 O O . GLY A 1 105 ? 9.466 -9.427 14.076 1.00 72.56 105 GLY A O 1
ATOM 754 N N . ARG A 1 106 ? 8.442 -7.454 13.760 1.00 71.06 106 ARG A N 1
ATOM 755 C CA . ARG A 1 106 ? 9.534 -6.821 13.013 1.00 71.06 106 ARG A CA 1
ATOM 756 C C . ARG A 1 106 ? 9.592 -5.312 13.260 1.00 71.06 106 ARG A C 1
ATOM 758 O O . ARG A 1 106 ? 8.573 -4.660 13.446 1.00 71.06 106 ARG A O 1
ATOM 765 N N . ALA A 1 107 ? 10.799 -4.747 13.257 1.00 73.75 107 ALA A N 1
ATOM 766 C CA . ALA A 1 107 ? 10.965 -3.297 13.323 1.00 73.75 107 ALA A CA 1
ATOM 76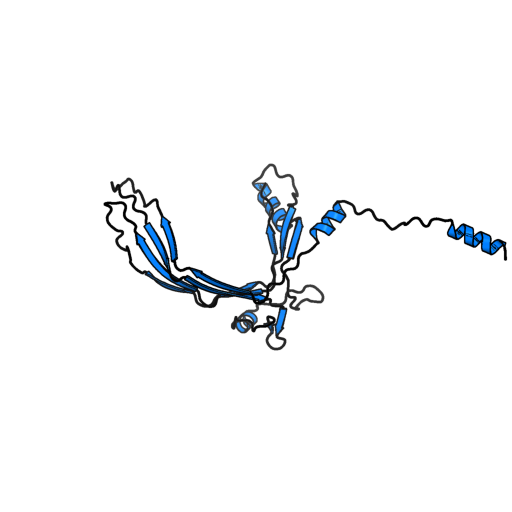7 C C . ALA A 1 107 ? 10.420 -2.634 12.047 1.00 73.75 107 ALA A C 1
ATOM 769 O O . ALA A 1 107 ? 10.603 -3.177 10.953 1.00 73.75 107 ALA A O 1
ATOM 770 N N . ALA A 1 108 ? 9.796 -1.460 12.191 1.00 77.12 108 ALA A N 1
ATOM 771 C CA . ALA A 1 108 ? 9.434 -0.629 11.048 1.00 77.12 108 ALA A CA 1
ATOM 772 C C . ALA A 1 108 ? 10.688 -0.337 10.211 1.00 77.12 108 ALA A C 1
ATOM 774 O O . ALA A 1 108 ? 11.776 -0.117 10.753 1.00 77.12 108 ALA A O 1
ATOM 775 N N . LEU A 1 109 ? 10.552 -0.420 8.892 1.00 80.75 109 LEU A N 1
ATOM 776 C CA . LEU A 1 109 ? 11.701 -0.415 7.982 1.00 80.75 109 LEU A CA 1
ATOM 777 C C . LEU A 1 109 ? 12.089 0.992 7.557 1.00 80.75 109 LEU A C 1
ATOM 779 O O . LEU A 1 109 ? 13.243 1.243 7.211 1.00 80.75 109 LEU A O 1
ATOM 783 N N . PHE A 1 110 ? 11.136 1.913 7.590 1.00 81.31 110 PHE A N 1
ATOM 784 C CA . PHE A 1 110 ? 11.411 3.309 7.347 1.00 81.31 110 PHE A CA 1
ATOM 785 C C . PHE A 1 110 ? 12.140 3.939 8.534 1.00 81.31 110 PHE A C 1
ATOM 787 O O . PHE A 1 110 ? 11.731 3.829 9.684 1.00 81.31 110 PHE A O 1
ATOM 794 N N . THR A 1 111 ? 13.238 4.635 8.258 1.00 78.94 111 THR A N 1
ATOM 795 C CA . THR A 1 111 ? 14.038 5.304 9.294 1.00 78.94 111 THR A CA 1
ATOM 796 C C . THR A 1 111 ? 13.738 6.800 9.409 1.00 78.94 111 THR A C 1
ATOM 798 O O . THR A 1 111 ? 14.193 7.433 10.355 1.00 78.94 111 THR A O 1
ATOM 801 N N . GLY A 1 112 ? 12.968 7.376 8.477 1.00 80.56 112 GLY A N 1
ATOM 802 C CA . GLY A 1 112 ? 12.679 8.818 8.407 1.00 80.56 112 GLY A CA 1
ATOM 803 C C . GLY A 1 112 ? 11.485 9.285 9.248 1.00 80.56 112 GLY A C 1
ATOM 804 O O . GLY A 1 112 ? 10.987 10.389 9.044 1.00 80.56 112 GLY A O 1
ATOM 805 N N . TYR A 1 113 ? 10.980 8.465 10.176 1.00 81.19 113 TYR A N 1
ATOM 806 C CA . TYR A 1 113 ? 9.825 8.840 11.004 1.00 81.19 113 TYR A CA 1
ATOM 807 C C . TYR A 1 113 ? 10.099 10.056 11.893 1.00 81.19 113 TYR A C 1
ATOM 809 O O . TYR A 1 113 ? 9.199 10.859 12.116 1.00 81.19 113 TYR A O 1
ATOM 817 N N . ALA A 1 114 ? 11.331 10.204 12.389 1.00 79.00 114 ALA A N 1
ATOM 818 C CA . ALA A 1 114 ? 11.711 11.344 13.220 1.00 79.00 114 ALA A CA 1
ATOM 819 C C . ALA A 1 114 ? 11.589 12.672 12.454 1.00 79.00 114 ALA A C 1
ATOM 821 O O . ALA A 1 114 ? 11.074 13.646 13.002 1.00 79.00 114 ALA A O 1
ATOM 822 N N . ASP A 1 115 ? 11.990 12.679 11.180 1.00 80.69 115 ASP A N 1
ATOM 823 C CA . ASP A 1 115 ? 11.882 13.850 10.309 1.00 80.69 115 ASP A CA 1
ATOM 824 C C . ASP A 1 115 ? 10.412 14.166 10.008 1.00 80.69 115 ASP A C 1
ATOM 826 O O . ASP A 1 115 ? 9.988 15.307 10.146 1.00 80.69 115 ASP A O 1
ATOM 830 N N . ALA A 1 116 ? 9.590 13.147 9.726 1.00 78.00 116 ALA A N 1
ATOM 831 C CA . ALA A 1 116 ? 8.150 13.334 9.533 1.00 78.00 116 ALA A CA 1
ATOM 832 C C . ALA A 1 116 ? 7.470 13.951 10.773 1.00 78.00 116 ALA A C 1
ATOM 834 O O . ALA A 1 116 ? 6.651 14.859 10.656 1.00 78.00 116 ALA A O 1
ATOM 835 N N . ILE A 1 117 ? 7.826 13.510 11.982 1.00 79.44 117 ILE A N 1
ATOM 836 C CA . ILE A 1 117 ? 7.301 14.116 13.217 1.00 79.44 117 ILE A CA 1
ATOM 837 C C . ILE A 1 117 ? 7.765 15.574 13.341 1.00 79.44 117 ILE A C 1
ATOM 839 O O . ILE A 1 117 ? 6.964 16.441 13.697 1.00 79.44 117 ILE A O 1
ATOM 843 N N . ALA A 1 118 ? 9.033 15.861 13.030 1.00 81.06 118 ALA A N 1
ATOM 844 C CA . ALA A 1 118 ? 9.576 17.219 13.052 1.00 81.06 118 ALA A CA 1
ATOM 845 C C . ALA A 1 118 ? 8.880 18.149 12.039 1.00 81.06 118 ALA A C 1
ATOM 847 O O . ALA A 1 118 ? 8.651 19.320 12.344 1.00 81.06 118 ALA A O 1
ATOM 848 N N . ASP A 1 119 ? 8.464 17.606 10.895 1.00 83.31 119 ASP A N 1
ATOM 849 C CA . ASP A 1 119 ? 7.705 18.300 9.850 1.00 83.31 119 ASP A CA 1
ATOM 850 C C . ASP A 1 119 ? 6.200 18.427 10.167 1.00 83.31 119 ASP A C 1
ATOM 852 O O . ASP A 1 119 ? 5.427 18.963 9.370 1.00 83.31 119 ASP A O 1
ATOM 856 N N . GLY A 1 120 ? 5.763 17.973 11.347 1.00 78.50 120 GLY A N 1
ATOM 857 C CA . GLY A 1 120 ? 4.394 18.141 11.835 1.00 78.50 120 GLY A CA 1
ATOM 858 C C . GLY A 1 120 ? 3.414 17.053 11.395 1.00 78.50 120 GLY A C 1
ATOM 859 O O . GLY A 1 120 ? 2.202 17.235 11.543 1.00 78.50 120 GLY A O 1
ATOM 860 N N . PHE A 1 121 ? 3.895 15.916 10.884 1.00 79.44 121 PHE A N 1
ATOM 861 C CA . PHE A 1 121 ? 3.030 14.770 10.617 1.00 79.44 121 PHE A CA 1
ATOM 862 C C . PHE A 1 121 ? 2.528 14.170 11.937 1.00 79.44 121 PHE A C 1
ATOM 864 O O . PHE A 1 121 ? 3.304 13.795 12.817 1.00 79.44 121 PHE A O 1
ATOM 871 N N . SER A 1 122 ? 1.205 14.054 12.066 1.00 81.25 122 SER A N 1
ATOM 872 C CA . SER A 1 122 ? 0.555 13.402 13.203 1.00 81.25 122 SER A CA 1
ATOM 873 C C . SER A 1 122 ? 0.123 11.994 12.821 1.00 81.25 122 SER A C 1
ATOM 875 O O . SER A 1 122 ? -0.718 11.8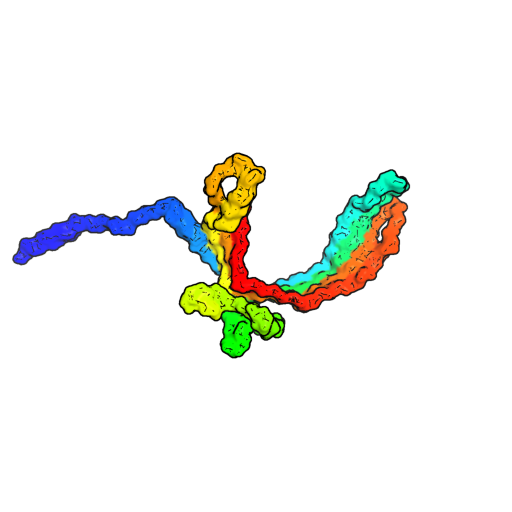16 11.942 1.00 81.25 122 SER A O 1
ATOM 877 N N . PHE A 1 123 ? 0.639 10.997 13.538 1.00 82.31 123 PHE A N 1
ATOM 878 C CA . PHE A 1 123 ? 0.165 9.614 13.433 1.00 82.31 123 PHE A CA 1
ATOM 879 C C . PHE A 1 123 ? -1.116 9.366 14.243 1.00 82.31 123 PHE A C 1
ATOM 881 O O . PHE A 1 123 ? -1.772 8.345 14.068 1.00 82.31 123 PHE A O 1
ATOM 888 N N . ALA A 1 124 ? -1.498 10.290 15.125 1.00 80.94 124 ALA A N 1
ATOM 889 C CA . ALA A 1 124 ? -2.728 10.170 15.892 1.00 80.94 124 ALA A CA 1
ATOM 890 C C . ALA A 1 124 ? -3.967 10.349 15.002 1.00 80.94 124 ALA A C 1
ATOM 892 O O . ALA A 1 124 ? -4.055 11.311 14.239 1.00 80.94 124 ALA A O 1
ATOM 893 N N . ASN A 1 125 ? -4.939 9.449 15.149 1.00 72.44 125 ASN A N 1
ATOM 894 C CA . ASN A 1 125 ? -6.161 9.381 14.339 1.00 72.44 125 ASN A CA 1
ATOM 895 C C . ASN A 1 125 ? -7.444 9.196 15.185 1.00 72.44 125 ASN A C 1
ATOM 897 O O . ASN A 1 125 ? -8.486 8.797 14.666 1.00 72.44 125 ASN A O 1
ATOM 901 N N . GLY A 1 126 ? -7.393 9.490 16.490 1.00 65.00 126 GLY A N 1
ATOM 902 C CA . GLY A 1 126 ? -8.562 9.452 17.372 1.00 65.00 126 GLY A CA 1
ATOM 903 C C . GLY A 1 126 ? -9.393 10.742 17.371 1.00 65.00 126 GLY A C 1
ATOM 904 O O . GLY A 1 126 ? -8.870 11.848 17.233 1.00 65.00 126 GLY A O 1
ATOM 905 N N . THR A 1 127 ? -10.706 10.608 17.571 1.00 69.75 127 THR A N 1
ATOM 906 C CA . THR A 1 127 ? -11.635 11.724 17.816 1.00 69.75 127 THR A CA 1
ATOM 907 C C . THR A 1 127 ? -12.144 11.701 19.262 1.00 69.75 127 THR A C 1
ATOM 909 O O . THR A 1 127 ? -12.085 10.682 19.956 1.00 69.75 127 THR A O 1
ATOM 912 N N . GLY A 1 128 ? -12.644 12.840 19.751 1.00 76.50 128 GLY A N 1
ATOM 913 C CA . GLY A 1 128 ? -13.278 12.923 21.071 1.00 76.50 128 GLY A CA 1
ATOM 914 C C . GLY A 1 128 ? -12.309 12.644 22.235 1.00 76.50 128 GLY A C 1
ATOM 915 O O . GLY A 1 128 ? -11.218 13.208 22.249 1.00 76.50 128 GLY A O 1
ATOM 916 N N . PRO A 1 129 ? -12.664 11.795 23.219 1.00 72.38 129 PRO A N 1
ATOM 917 C CA . PRO A 1 129 ? -11.799 11.481 24.365 1.00 72.38 129 PRO A CA 1
ATOM 918 C C . PRO A 1 129 ? -10.462 10.826 23.989 1.00 72.38 129 PRO A C 1
ATOM 920 O O . PRO A 1 129 ? -9.562 10.761 24.821 1.00 72.38 129 PRO A O 1
ATOM 923 N N . LEU A 1 130 ? -10.352 10.326 22.754 1.00 73.06 130 LEU A N 1
ATOM 924 C CA . LEU A 1 130 ? -9.151 9.715 22.185 1.00 73.06 130 LEU A CA 1
ATOM 925 C C . LEU A 1 130 ? -8.420 10.664 21.222 1.00 73.06 130 LEU A C 1
ATOM 927 O O . LEU A 1 130 ? -7.557 10.220 20.471 1.00 73.06 130 LEU A O 1
ATOM 931 N N . ALA A 1 131 ? -8.758 11.957 21.203 1.00 74.81 131 ALA A N 1
ATOM 932 C CA . ALA A 1 131 ? -8.047 12.942 20.393 1.00 74.81 131 ALA A CA 1
ATOM 933 C C . ALA A 1 131 ? -6.549 12.936 20.738 1.00 74.81 131 ALA A C 1
ATOM 935 O O . ALA A 1 131 ? -6.168 13.130 21.891 1.00 74.81 131 ALA A O 1
ATOM 936 N N . GLY A 1 132 ? -5.704 12.682 19.735 1.00 74.25 132 GLY A N 1
ATOM 937 C CA . GLY A 1 132 ? -4.257 12.525 19.921 1.00 74.25 132 GLY A CA 1
ATOM 938 C C . GLY A 1 132 ? -3.789 11.088 20.193 1.00 74.25 132 GLY A C 1
ATOM 939 O O . GLY A 1 132 ? -2.586 10.852 20.244 1.00 74.25 132 GLY A O 1
ATOM 940 N N . ALA A 1 133 ? -4.698 10.116 20.311 1.00 81.88 133 ALA A N 1
ATOM 941 C CA . ALA A 1 133 ? -4.338 8.704 20.371 1.00 81.88 133 ALA A CA 1
ATOM 942 C C . ALA A 1 133 ? -4.125 8.119 18.966 1.00 81.88 133 ALA A C 1
ATOM 944 O O . ALA A 1 133 ? -4.823 8.467 18.009 1.00 81.88 133 ALA A O 1
ATOM 945 N N . PHE A 1 134 ? -3.178 7.190 18.870 1.00 87.19 134 PHE A N 1
ATOM 946 C CA . PHE A 1 134 ? -3.023 6.313 17.718 1.00 87.19 134 PHE A CA 1
ATOM 947 C C . PHE A 1 134 ? -3.938 5.098 17.873 1.00 87.19 134 PHE A C 1
ATOM 949 O O . PHE A 1 134 ? -3.899 4.409 18.894 1.00 87.19 134 PHE A O 1
ATOM 956 N N . ILE A 1 135 ? -4.749 4.835 16.855 1.00 87.75 135 ILE A N 1
ATOM 957 C CA . ILE A 1 135 ? -5.654 3.694 16.784 1.00 87.75 135 ILE A CA 1
ATOM 958 C C . ILE A 1 135 ? -5.355 2.966 15.476 1.00 87.75 135 ILE A C 1
ATOM 960 O O . ILE A 1 135 ? -5.672 3.464 14.395 1.00 87.75 135 ILE A O 1
ATOM 964 N N . ALA A 1 136 ? -4.752 1.784 15.575 1.00 88.62 136 ALA A N 1
ATOM 965 C CA . ALA A 1 136 ? -4.542 0.925 14.418 1.00 88.62 136 ALA A CA 1
ATOM 966 C C . ALA A 1 136 ? -5.889 0.502 13.818 1.00 88.62 136 ALA A C 1
ATOM 968 O O . ALA A 1 136 ? -6.809 0.111 14.542 1.00 88.62 136 ALA A O 1
ATOM 969 N N . LYS A 1 137 ? -5.995 0.559 12.491 1.00 88.81 137 LYS A N 1
ATOM 970 C CA . LYS A 1 137 ? -7.195 0.169 11.748 1.00 88.81 137 LYS A CA 1
ATOM 971 C C . LYS A 1 137 ? -6.914 -1.072 10.910 1.00 88.81 137 LYS A C 1
ATOM 973 O O . LYS A 1 137 ? -5.883 -1.171 10.252 1.00 88.81 137 LYS A O 1
ATOM 978 N N . ALA A 1 138 ? -7.839 -2.025 10.941 1.00 88.94 138 ALA A N 1
ATOM 979 C CA . ALA A 1 138 ? -7.845 -3.153 10.015 1.00 88.94 138 ALA A CA 1
ATOM 980 C C . ALA A 1 138 ? -8.510 -2.747 8.692 1.00 88.94 138 ALA A C 1
ATOM 982 O O . ALA A 1 138 ? -9.242 -1.757 8.648 1.00 88.94 138 ALA A O 1
ATOM 983 N N . ILE A 1 139 ? -8.312 -3.547 7.640 1.00 90.50 139 ILE A N 1
ATOM 984 C CA . ILE A 1 139 ? -9.122 -3.426 6.425 1.00 90.50 139 ILE A CA 1
ATOM 985 C C . ILE A 1 139 ? -10.561 -3.730 6.816 1.00 90.50 139 ILE A C 1
ATO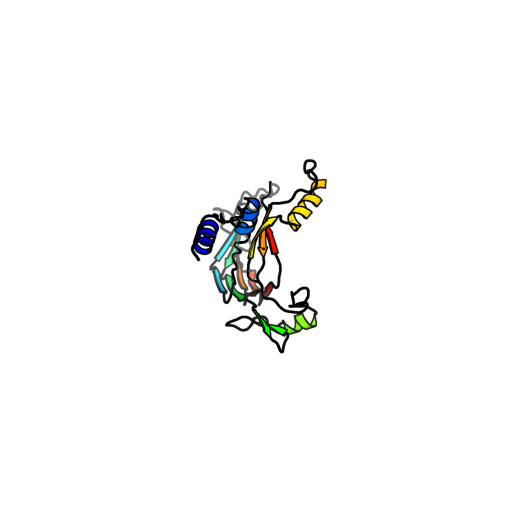M 987 O O . ILE A 1 139 ? -10.813 -4.756 7.453 1.00 90.50 139 ILE A O 1
ATOM 991 N N . THR A 1 140 ? -11.489 -2.865 6.422 1.00 89.56 140 THR A N 1
ATOM 992 C CA . THR A 1 140 ? -12.925 -3.120 6.557 1.00 89.56 140 THR A CA 1
ATOM 993 C C . THR A 1 140 ? -13.573 -3.115 5.189 1.00 89.56 140 THR A C 1
ATOM 995 O O . THR A 1 140 ? -13.145 -2.388 4.299 1.00 89.56 140 THR A O 1
ATOM 998 N N . ILE A 1 141 ? -14.606 -3.928 5.009 1.00 87.38 141 ILE A N 1
ATOM 999 C CA . ILE A 1 141 ? -15.450 -3.902 3.817 1.00 87.38 141 ILE A CA 1
ATOM 1000 C C . ILE A 1 141 ? -16.875 -3.741 4.317 1.00 87.38 141 ILE A C 1
ATOM 1002 O O . ILE A 1 141 ? -17.362 -4.587 5.064 1.00 87.38 141 ILE A O 1
ATOM 1006 N N . ASP A 1 142 ? -17.501 -2.639 3.933 1.00 85.69 142 ASP A N 1
ATOM 1007 C CA . ASP A 1 142 ? -18.867 -2.287 4.297 1.00 85.69 142 ASP A CA 1
ATOM 1008 C C . ASP A 1 142 ? -19.669 -2.007 3.023 1.00 85.69 142 ASP A C 1
ATOM 1010 O O . ASP A 1 142 ? -19.132 -1.520 2.025 1.00 85.69 142 ASP A O 1
ATOM 1014 N N . VAL A 1 143 ? -20.956 -2.329 3.041 1.00 85.19 143 VAL A N 1
ATOM 1015 C CA . VAL A 1 143 ? -21.881 -2.097 1.932 1.00 85.19 143 VAL A CA 1
ATOM 1016 C C . VAL A 1 143 ? -23.000 -1.184 2.400 1.00 85.19 143 VAL A C 1
ATOM 1018 O O . VAL A 1 143 ? -23.649 -1.426 3.413 1.00 85.19 143 VAL A O 1
ATOM 1021 N N . GLY A 1 144 ? -23.254 -0.114 1.655 1.00 85.50 144 GLY A N 1
ATOM 1022 C CA . GLY A 1 144 ? -24.242 0.862 2.091 1.00 85.50 1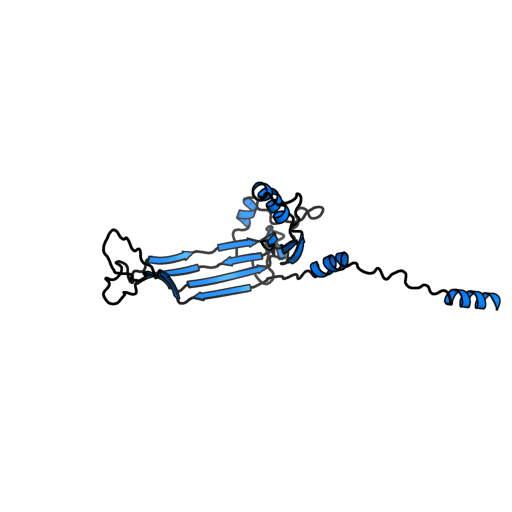44 GLY A CA 1
ATOM 1023 C C . GLY A 1 144 ? -24.328 2.088 1.206 1.00 85.50 144 GLY A C 1
ATOM 1024 O O . GLY A 1 144 ? -24.025 2.045 0.014 1.00 85.50 144 GLY A O 1
ATOM 1025 N N . LYS A 1 145 ? -24.777 3.192 1.802 1.00 85.25 145 LYS A N 1
ATOM 1026 C CA . LYS A 1 145 ? -24.834 4.498 1.141 1.00 85.25 145 LYS A CA 1
ATOM 1027 C C . LYS A 1 145 ? -23.452 5.143 1.155 1.00 85.25 145 LYS A C 1
ATOM 1029 O O . LYS A 1 145 ? -22.809 5.190 2.198 1.00 85.25 145 LYS A O 1
ATOM 1034 N N . MET A 1 146 ? -23.015 5.618 -0.004 1.00 87.25 146 MET A N 1
ATOM 1035 C CA . MET A 1 146 ? -21.702 6.225 -0.212 1.00 87.25 146 MET A CA 1
ATOM 1036 C C . MET A 1 146 ? -21.846 7.742 -0.189 1.00 87.25 146 MET A C 1
ATOM 1038 O O . MET A 1 146 ? -22.297 8.328 -1.175 1.00 87.25 146 MET A O 1
ATOM 1042 N N . ASP A 1 147 ? -21.529 8.382 0.933 1.00 84.94 147 ASP A N 1
ATOM 1043 C CA . ASP A 1 147 ? -21.766 9.818 1.113 1.00 84.94 147 ASP A CA 1
ATOM 1044 C C . ASP A 1 147 ? -20.937 10.658 0.130 1.00 84.94 147 ASP A C 1
ATOM 1046 O O . ASP A 1 147 ? -21.455 11.613 -0.456 1.00 84.94 147 ASP A O 1
ATOM 1050 N N . VAL A 1 148 ? -19.675 10.277 -0.113 1.00 84.69 148 VAL A N 1
ATOM 1051 C CA . VAL A 1 148 ? -18.783 11.027 -1.010 1.00 84.69 148 VAL A CA 1
ATOM 1052 C C . VAL A 1 148 ? -19.224 10.864 -2.460 1.00 84.69 148 VAL A C 1
ATOM 1054 O O . VAL A 1 148 ? -19.349 11.858 -3.178 1.00 84.69 148 VAL A O 1
ATOM 1057 N N . LEU A 1 149 ? -19.521 9.636 -2.894 1.00 84.88 149 LEU A N 1
ATOM 1058 C CA . LEU A 1 149 ? -20.017 9.398 -4.253 1.00 84.88 149 LEU A CA 1
ATOM 1059 C C . LEU A 1 149 ? -21.408 10.005 -4.484 1.00 84.88 149 LEU A C 1
ATOM 1061 O O . LEU A 1 149 ? -21.646 10.580 -5.544 1.00 84.88 149 LEU A O 1
ATOM 1065 N N . SER A 1 150 ? -22.296 9.971 -3.486 1.00 85.00 150 SER A N 1
ATOM 1066 C CA . SER A 1 150 ? -23.608 10.632 -3.560 1.00 85.00 150 SER A CA 1
ATOM 1067 C C . SER A 1 150 ? -23.456 12.146 -3.733 1.00 85.00 150 SER A C 1
ATOM 1069 O O . SER A 1 150 ? -24.102 12.735 -4.598 1.00 85.00 150 SER A O 1
ATOM 1071 N N . ALA A 1 151 ? -22.552 12.781 -2.979 1.00 84.31 151 ALA A N 1
ATOM 1072 C CA . ALA A 1 151 ? -22.252 14.204 -3.135 1.00 84.31 151 ALA A CA 1
ATOM 1073 C C . ALA A 1 151 ? -21.623 14.525 -4.505 1.00 84.31 151 ALA A C 1
ATOM 1075 O O . ALA A 1 151 ? -21.991 15.516 -5.140 1.00 84.31 151 ALA A O 1
ATOM 1076 N N . GLY A 1 152 ? -20.709 13.677 -4.990 1.00 83.56 152 GLY A N 1
ATOM 1077 C CA . GLY A 1 152 ? -20.100 13.808 -6.317 1.00 83.56 152 GLY A CA 1
ATOM 1078 C C . GLY A 1 152 ? -21.124 13.706 -7.450 1.00 83.56 152 GLY A C 1
ATOM 1079 O O . GLY A 1 152 ? -21.096 14.502 -8.387 1.00 83.56 152 GLY A O 1
ATOM 1080 N N . LEU A 1 153 ? -22.077 12.782 -7.333 1.00 81.56 153 LEU A N 1
ATOM 1081 C CA . LEU A 1 153 ? -23.171 12.621 -8.283 1.00 81.56 153 LEU A CA 1
ATOM 1082 C C . LEU A 1 153 ? -24.096 13.850 -8.305 1.00 81.56 153 LEU A C 1
ATOM 1084 O O . LEU A 1 153 ? -24.445 14.328 -9.383 1.00 81.56 153 LEU A O 1
ATOM 1088 N N . VAL A 1 154 ? -24.429 14.412 -7.138 1.00 81.50 154 VAL A N 1
ATOM 1089 C CA . VAL A 1 154 ? -25.201 15.665 -7.041 1.00 81.50 154 VAL A CA 1
ATOM 1090 C C . VAL A 1 154 ? -24.450 16.836 -7.682 1.00 81.50 154 VAL A C 1
ATOM 1092 O O . VAL A 1 154 ? -25.056 17.623 -8.404 1.00 81.50 154 VAL A O 1
ATOM 1095 N N . ASN A 1 155 ? -23.132 16.938 -7.488 1.00 81.88 155 ASN A N 1
ATOM 1096 C CA . ASN A 1 155 ? -22.318 17.962 -8.151 1.00 81.88 155 ASN A CA 1
ATOM 1097 C C . ASN A 1 155 ? -22.334 17.796 -9.685 1.00 81.88 155 ASN A C 1
ATOM 1099 O O . ASN A 1 155 ? -22.465 18.765 -10.433 1.00 81.88 155 ASN A O 1
ATOM 1103 N N . ASN A 1 156 ? -22.295 16.551 -10.161 1.00 78.12 156 ASN A N 1
ATOM 1104 C CA . ASN A 1 156 ? -22.372 16.233 -11.585 1.00 78.12 156 ASN A CA 1
ATOM 1105 C C . ASN A 1 156 ? -23.787 16.358 -12.178 1.00 78.12 156 ASN A C 1
ATOM 1107 O O . ASN A 1 156 ? -23.920 16.351 -13.402 1.00 78.12 156 ASN A O 1
ATOM 1111 N N . ALA A 1 157 ? -24.836 16.529 -11.365 1.00 74.38 157 ALA A N 1
ATOM 1112 C CA . ALA A 1 157 ? -26.218 16.666 -11.838 1.00 74.38 157 ALA A CA 1
ATOM 1113 C C . ALA A 1 157 ? -26.420 17.882 -12.763 1.00 74.38 157 ALA A C 1
ATOM 1115 O O . ALA A 1 157 ? -27.306 17.868 -13.614 1.00 74.38 157 ALA A O 1
ATOM 1116 N N . VAL A 1 158 ? -25.546 18.896 -12.686 1.00 71.12 158 VAL A N 1
ATOM 1117 C CA . VAL A 1 158 ? -25.506 20.021 -13.644 1.00 71.12 158 VAL A CA 1
ATOM 1118 C C . VAL A 1 158 ? -25.302 19.539 -15.090 1.00 71.12 158 VAL A C 1
ATOM 1120 O O . VAL A 1 158 ? -25.793 20.167 -16.027 1.00 71.12 158 VAL A O 1
ATOM 1123 N N . TYR A 1 159 ? -24.619 18.408 -15.277 1.00 74.12 159 TYR A N 1
ATOM 1124 C CA . TYR A 1 159 ? -24.321 17.809 -16.579 1.00 74.12 159 TYR A CA 1
ATOM 1125 C C . TYR A 1 159 ? -25.226 16.618 -16.927 1.00 74.12 159 TYR A C 1
ATOM 1127 O O . TYR A 1 159 ? -25.163 16.122 -18.052 1.00 74.12 159 TYR A O 1
ATOM 1135 N N . ILE A 1 160 ? -26.084 16.173 -15.999 1.00 75.88 160 ILE A N 1
ATOM 1136 C CA . ILE A 1 160 ? -27.028 15.063 -16.191 1.00 75.88 160 ILE A CA 1
ATOM 1137 C C . ILE A 1 160 ? -28.452 15.585 -15.922 1.00 75.88 160 ILE A C 1
ATOM 1139 O O . ILE A 1 160 ? -28.955 15.466 -14.804 1.00 75.88 160 ILE A O 1
ATOM 1143 N N . PRO A 1 161 ? -29.140 16.148 -16.937 1.00 66.56 161 PRO A N 1
ATOM 1144 C CA . PRO A 1 161 ? -30.414 16.860 -16.765 1.00 66.56 161 PRO A CA 1
ATOM 1145 C C . PRO A 1 161 ? -31.567 16.008 -16.215 1.00 66.56 161 PRO A C 1
ATOM 1147 O O . PRO A 1 161 ? -32.597 16.546 -15.818 1.00 66.56 161 PRO A O 1
ATOM 1150 N N . SER A 1 162 ? -31.425 14.680 -16.237 1.00 73.69 162 SER A N 1
ATOM 1151 C CA . SER A 1 162 ? -32.426 13.719 -15.771 1.00 73.69 162 SER A CA 1
ATOM 1152 C C . SER A 1 162 ? -32.247 13.287 -14.315 1.00 73.69 162 SER A C 1
ATOM 1154 O O . SER A 1 162 ? -33.041 12.477 -13.836 1.00 73.69 162 SER A O 1
ATOM 1156 N N . LEU A 1 163 ? -31.218 13.767 -13.611 1.00 71.19 163 LEU A N 1
ATOM 1157 C CA . LEU A 1 163 ? -30.988 13.385 -12.223 1.00 71.19 163 LEU A CA 1
ATOM 1158 C C . LEU A 1 163 ? -31.884 14.216 -11.291 1.00 71.19 163 LEU A C 1
ATOM 1160 O O . LEU A 1 163 ? -31.649 15.403 -11.067 1.00 71.19 163 LEU A O 1
ATOM 1164 N N . ALA A 1 164 ? -32.949 13.600 -10.773 1.00 56.94 164 ALA A N 1
ATOM 1165 C CA . ALA A 1 164 ? -33.783 14.209 -9.740 1.00 56.94 164 ALA A CA 1
ATOM 1166 C C . ALA A 1 164 ? -32.950 14.449 -8.465 1.00 56.94 164 ALA A C 1
ATOM 1168 O O . ALA A 1 164 ? -32.087 13.641 -8.132 1.00 56.94 164 ALA A O 1
ATOM 1169 N N . GLY A 1 165 ? -33.191 15.571 -7.780 1.00 61.59 165 GLY A N 1
ATOM 1170 C CA . GLY A 1 165 ? -32.434 15.990 -6.596 1.00 61.59 165 GLY A CA 1
ATOM 1171 C C . GLY A 1 165 ? -32.301 14.908 -5.516 1.00 61.59 165 GLY A C 1
ATOM 1172 O O . GLY A 1 165 ? -33.200 14.094 -5.329 1.00 61.59 165 GLY A O 1
ATOM 1173 N N . GLU A 1 166 ? -31.159 14.941 -4.820 1.00 63.34 166 GLU A N 1
ATOM 1174 C CA . GLU A 1 166 ? -30.734 13.999 -3.770 1.00 63.34 166 GLU A CA 1
ATOM 1175 C C . GLU A 1 166 ? -30.779 12.515 -4.176 1.00 63.34 166 GLU A C 1
ATOM 1177 O O . GLU A 1 166 ? -31.486 11.690 -3.601 1.00 63.34 166 GLU A O 1
ATOM 1182 N N . THR A 1 167 ? -29.957 12.137 -5.153 1.00 71.12 167 THR A N 1
ATOM 1183 C CA . THR A 1 167 ? -29.659 10.727 -5.429 1.00 71.12 167 THR A CA 1
ATOM 1184 C C . THR A 1 167 ? -28.614 10.186 -4.460 1.00 71.12 167 THR A C 1
ATOM 1186 O O . THR A 1 167 ? -27.452 10.588 -4.495 1.00 71.12 167 THR A O 1
ATOM 1189 N N . THR A 1 168 ? -29.010 9.223 -3.630 1.00 81.62 168 THR A N 1
ATOM 1190 C CA . THR A 1 168 ? -28.075 8.410 -2.845 1.00 81.62 168 THR A CA 1
ATOM 1191 C C . THR A 1 168 ? -27.509 7.275 -3.691 1.00 81.62 168 THR A C 1
ATOM 1193 O O . THR A 1 168 ? -28.275 6.495 -4.259 1.00 81.62 168 THR A O 1
ATOM 1196 N N . MET A 1 169 ? -26.186 7.140 -3.726 1.00 84.25 169 MET A N 1
ATOM 1197 C CA . MET A 1 169 ? -25.497 6.016 -4.355 1.00 84.25 169 MET A CA 1
ATOM 1198 C C . MET A 1 169 ? -25.287 4.893 -3.343 1.00 84.25 169 MET A C 1
ATOM 1200 O O . MET A 1 169 ? -24.717 5.109 -2.273 1.00 84.25 169 MET A O 1
ATOM 1204 N N . ALA A 1 170 ? -25.737 3.690 -3.694 1.00 86.19 170 ALA A N 1
ATOM 1205 C CA . ALA A 1 170 ? -25.343 2.478 -2.992 1.00 86.19 170 ALA A CA 1
ATOM 1206 C C . ALA A 1 170 ? -23.995 1.987 -3.538 1.00 86.19 170 ALA A C 1
ATOM 1208 O O . ALA A 1 170 ? -23.750 2.047 -4.744 1.00 86.19 170 ALA A O 1
ATOM 1209 N N . GLY A 1 171 ? -23.126 1.496 -2.663 1.00 88.31 171 GLY A N 1
ATOM 1210 C CA . GLY A 1 171 ? -21.809 1.005 -3.042 1.00 88.31 171 GLY A CA 1
ATOM 1211 C C . GLY A 1 171 ? -21.111 0.251 -1.919 1.00 88.31 171 GLY A C 1
ATOM 1212 O O . GLY A 1 171 ? -21.702 -0.056 -0.882 1.00 88.31 171 GLY A O 1
ATOM 1213 N N . VAL A 1 172 ? -19.842 -0.053 -2.163 1.00 89.12 172 VAL A N 1
ATOM 1214 C CA . VAL A 1 172 ? -18.931 -0.706 -1.226 1.00 89.12 172 VAL A CA 1
ATOM 1215 C C . VAL A 1 172 ? -17.942 0.335 -0.716 1.00 89.12 172 VAL A C 1
ATOM 1217 O O . VAL A 1 172 ? -17.261 0.987 -1.508 1.00 89.12 172 VAL A O 1
ATOM 1220 N N . ARG A 1 173 ? -17.827 0.461 0.603 1.00 88.25 173 ARG A N 1
ATOM 1221 C CA . ARG A 1 173 ? -16.797 1.250 1.272 1.00 88.25 173 ARG A CA 1
ATOM 1222 C C . ARG A 1 173 ? -15.750 0.314 1.852 1.00 88.25 173 ARG A C 1
ATOM 1224 O O . ARG A 1 173 ? -16.044 -0.507 2.714 1.00 88.25 173 ARG A O 1
ATOM 1231 N N . ILE A 1 174 ? -14.517 0.467 1.398 1.00 89.62 174 ILE A N 1
ATOM 1232 C CA . ILE A 1 174 ? -13.365 -0.279 1.891 1.00 89.62 174 ILE A CA 1
ATOM 1233 C C . ILE A 1 174 ? -12.573 0.641 2.818 1.00 89.62 174 ILE A C 1
ATOM 1235 O O . ILE A 1 174 ? -11.994 1.623 2.361 1.00 89.62 174 ILE A O 1
ATOM 1239 N N . GLY A 1 175 ? -12.556 0.354 4.118 1.00 89.00 175 GLY A N 1
ATOM 1240 C CA . GLY A 1 175 ? -11.678 1.034 5.067 1.00 89.00 175 GLY A CA 1
ATOM 1241 C C . GLY A 1 175 ? -10.236 0.598 4.849 1.00 89.00 175 GLY A C 1
ATOM 1242 O O . GLY A 1 175 ? -9.953 -0.598 4.742 1.00 89.00 175 GLY A O 1
ATOM 1243 N N . LEU A 1 176 ? -9.329 1.566 4.756 1.00 91.19 176 LEU A N 1
ATOM 1244 C CA . LEU A 1 176 ? -7.914 1.289 4.558 1.00 91.19 176 LEU A CA 1
ATOM 1245 C C . LEU A 1 176 ? -7.247 0.943 5.898 1.00 91.19 176 LEU A C 1
ATOM 1247 O O . LEU A 1 176 ? -7.567 1.562 6.918 1.00 91.19 176 LEU A O 1
ATOM 1251 N N . PRO A 1 177 ? -6.325 -0.033 5.917 1.00 91.56 177 PRO A N 1
ATOM 1252 C CA . PRO A 1 177 ? -5.672 -0.450 7.142 1.00 91.56 177 PRO A CA 1
ATOM 1253 C C . PRO A 1 177 ? -4.533 0.501 7.507 1.00 91.56 177 PRO A C 1
ATOM 1255 O O . PRO A 1 177 ? -4.011 1.221 6.654 1.00 91.56 177 PRO A O 1
ATOM 1258 N N . THR A 1 178 ? -4.093 0.442 8.761 1.00 91.00 178 THR A N 1
ATOM 1259 C CA . THR A 1 178 ? -2.882 1.137 9.189 1.00 91.00 178 THR A CA 1
ATOM 1260 C C . THR A 1 178 ? -1.657 0.260 8.924 1.00 91.00 178 THR A C 1
ATOM 1262 O O . THR A 1 178 ? -1.362 -0.654 9.693 1.00 91.00 178 THR A O 1
ATOM 1265 N N . VAL A 1 179 ? -0.968 0.501 7.807 1.00 91.69 179 VAL A N 1
ATOM 1266 C CA . VAL A 1 179 ? 0.145 -0.334 7.325 1.00 91.69 179 VAL A CA 1
ATOM 1267 C C . VAL A 1 179 ? 1.312 0.499 6.802 1.00 91.69 179 VAL A C 1
ATOM 1269 O O . VAL A 1 179 ? 1.141 1.596 6.266 1.00 91.69 179 VAL A O 1
ATOM 1272 N N . GLU A 1 180 ? 2.506 -0.071 6.914 1.00 90.81 180 GLU A N 1
ATOM 1273 C CA . GLU A 1 180 ? 3.714 0.367 6.220 1.00 90.81 180 GLU A CA 1
ATOM 1274 C C . GLU A 1 180 ? 3.941 -0.541 5.008 1.00 90.81 180 GLU A C 1
ATOM 1276 O O . GLU A 1 180 ? 4.016 -1.759 5.149 1.00 90.81 180 GLU A O 1
ATOM 1281 N N . VAL A 1 181 ? 4.081 0.049 3.821 1.00 90.75 181 VAL A N 1
ATOM 1282 C CA . VAL A 1 181 ? 4.509 -0.639 2.599 1.00 90.75 181 VAL A CA 1
ATOM 1283 C C . VAL A 1 181 ? 5.912 -0.160 2.254 1.00 90.75 181 VAL A C 1
ATOM 1285 O O . VAL A 1 181 ? 6.103 0.993 1.875 1.00 90.75 181 VAL A O 1
ATOM 1288 N N . HIS A 1 182 ? 6.898 -1.041 2.375 1.00 89.81 182 HIS A N 1
ATOM 1289 C CA . HIS A 1 182 ? 8.306 -0.734 2.154 1.00 89.81 182 HIS A CA 1
ATOM 1290 C C . HIS A 1 182 ? 8.887 -1.554 0.998 1.00 89.81 182 HIS A C 1
ATOM 1292 O O . HIS A 1 182 ? 9.002 -2.782 1.070 1.00 89.81 182 HIS A O 1
ATOM 1298 N N . GLN A 1 183 ? 9.314 -0.861 -0.051 1.00 90.31 183 GLN A N 1
ATOM 1299 C CA . GLN A 1 183 ? 10.054 -1.407 -1.180 1.00 90.31 183 GLN A CA 1
ATOM 1300 C C . GLN A 1 183 ? 11.554 -1.191 -0.957 1.00 90.31 183 GLN A C 1
ATOM 1302 O O . GLN A 1 183 ? 11.991 -0.051 -0.810 1.00 90.31 183 GLN A O 1
ATOM 1307 N N . THR A 1 184 ? 12.350 -2.264 -0.961 1.00 84.62 184 THR A N 1
ATOM 1308 C CA . THR A 1 184 ? 13.783 -2.189 -0.613 1.00 84.62 184 THR A CA 1
ATOM 1309 C C . THR A 1 184 ? 14.657 -1.634 -1.740 1.00 84.62 184 THR A C 1
ATOM 1311 O O . THR A 1 184 ? 15.525 -0.804 -1.510 1.00 84.62 184 THR A O 1
ATOM 1314 N N . GLU A 1 185 ? 14.465 -2.118 -2.962 1.00 86.00 185 GLU A N 1
ATOM 1315 C CA . GLU A 1 185 ? 15.144 -1.650 -4.174 1.00 86.00 185 GLU A CA 1
ATOM 1316 C C . GLU A 1 185 ? 14.355 -2.212 -5.357 1.00 86.00 185 GLU A C 1
ATOM 1318 O O . GLU A 1 185 ? 13.948 -3.377 -5.331 1.00 86.00 185 GLU A O 1
ATOM 1323 N N . LEU A 1 186 ? 14.124 -1.385 -6.373 1.00 87.38 186 LEU A N 1
ATOM 1324 C CA . LEU A 1 186 ? 13.661 -1.826 -7.682 1.00 87.38 186 LEU A CA 1
ATOM 1325 C C . LEU A 1 186 ? 14.794 -1.578 -8.665 1.00 87.38 186 LEU A C 1
ATOM 1327 O O . LEU A 1 186 ? 15.228 -0.443 -8.848 1.00 87.38 186 LEU A O 1
ATOM 1331 N N . SER A 1 187 ? 15.259 -2.645 -9.298 1.00 87.88 187 SER A N 1
ATOM 1332 C CA . SER A 1 187 ? 16.273 -2.575 -10.342 1.00 87.88 187 SER A CA 1
ATOM 1333 C C . SER A 1 187 ? 15.788 -3.337 -11.560 1.00 87.88 187 SER A C 1
ATOM 1335 O O . SER A 1 187 ? 15.243 -4.433 -11.411 1.00 87.88 187 SER A O 1
ATOM 1337 N N . PHE A 1 188 ? 15.981 -2.759 -12.739 1.00 89.62 188 PHE A N 1
ATOM 1338 C CA . PHE A 1 188 ? 15.776 -3.430 -14.016 1.00 89.62 188 PHE A CA 1
ATOM 1339 C C . PHE A 1 188 ? 16.662 -2.814 -15.097 1.00 89.62 188 PHE A C 1
ATOM 1341 O O . PHE A 1 188 ? 17.045 -1.643 -15.031 1.00 89.62 188 PHE A O 1
ATOM 1348 N N . ASP A 1 189 ? 16.974 -3.620 -16.100 1.00 88.31 189 ASP A N 1
ATOM 1349 C CA . ASP A 1 189 ? 17.729 -3.210 -17.273 1.00 88.31 189 ASP A CA 1
ATOM 1350 C C . ASP A 1 189 ? 16.763 -2.857 -18.399 1.00 88.31 189 ASP A C 1
ATOM 1352 O O . ASP A 1 189 ? 15.779 -3.568 -18.621 1.00 88.31 189 ASP A O 1
ATOM 1356 N N . ILE A 1 190 ? 17.045 -1.763 -19.104 1.00 86.94 190 ILE A N 1
ATOM 1357 C CA . ILE A 1 190 ? 16.248 -1.320 -20.248 1.00 86.94 190 ILE A CA 1
ATOM 1358 C C . ILE A 1 190 ? 17.029 -1.612 -21.524 1.00 86.94 190 ILE A C 1
ATOM 1360 O O . ILE A 1 190 ? 18.157 -1.143 -21.706 1.00 86.94 190 ILE A O 1
ATOM 1364 N N . THR A 1 191 ? 16.404 -2.364 -22.417 1.00 86.12 191 THR A N 1
ATOM 1365 C CA . THR A 1 191 ? 16.929 -2.710 -23.740 1.00 86.12 191 THR A CA 1
ATOM 1366 C C . THR A 1 191 ? 15.870 -2.424 -24.791 1.00 86.12 191 THR A C 1
ATOM 1368 O O . THR A 1 191 ? 14.685 -2.657 -24.551 1.00 86.12 191 THR A O 1
ATOM 1371 N N . VAL A 1 192 ? 16.285 -1.911 -25.945 1.00 82.06 192 VAL A N 1
ATOM 1372 C CA . VAL A 1 192 ? 15.399 -1.782 -27.106 1.00 82.06 192 VAL A CA 1
ATOM 1373 C C . VAL A 1 192 ? 15.704 -2.925 -28.054 1.00 82.06 192 VAL A C 1
ATOM 1375 O O . VAL A 1 192 ? 16.835 -3.080 -28.508 1.00 82.06 192 VAL A O 1
ATOM 1378 N N . ASP A 1 193 ? 14.680 -3.713 -28.347 1.00 75.00 193 ASP A N 1
ATOM 1379 C CA . ASP A 1 193 ? 14.748 -4.797 -29.311 1.00 75.00 193 ASP A CA 1
ATOM 1380 C C . ASP A 1 193 ? 13.880 -4.453 -30.517 1.00 75.00 193 ASP A C 1
ATOM 1382 O O . ASP A 1 193 ? 12.810 -3.849 -30.415 1.00 75.00 193 ASP A O 1
ATOM 1386 N N . TYR A 1 194 ? 14.334 -4.875 -31.683 1.00 70.81 194 TYR A N 1
ATOM 1387 C CA . TYR A 1 194 ? 13.600 -4.758 -32.929 1.00 70.81 194 TYR A CA 1
ATOM 1388 C C . TYR A 1 194 ? 13.547 -6.140 -33.550 1.00 70.81 194 TYR A C 1
ATOM 1390 O O . TYR A 1 194 ? 14.575 -6.812 -33.669 1.00 70.81 194 TYR A O 1
ATOM 1398 N N . THR A 1 195 ? 12.350 -6.560 -33.942 1.00 64.25 195 THR A N 1
ATOM 1399 C CA . THR A 1 195 ? 12.187 -7.767 -34.746 1.00 64.25 195 THR A CA 1
ATOM 1400 C C . THR A 1 195 ? 11.864 -7.306 -36.162 1.00 64.25 195 THR A C 1
ATOM 1402 O O . THR A 1 195 ? 10.741 -6.860 -36.391 1.00 64.25 195 THR A O 1
ATOM 1405 N N . PRO A 1 196 ? 12.825 -7.356 -37.105 1.00 58.06 196 PRO A N 1
ATOM 1406 C CA . PRO A 1 196 ? 12.545 -6.973 -38.477 1.00 58.06 196 PRO A CA 1
ATOM 1407 C C . PRO A 1 196 ? 11.472 -7.873 -39.071 1.00 58.06 196 PRO A C 1
ATOM 1409 O O . PRO A 1 196 ? 11.565 -9.101 -38.968 1.00 58.06 196 PRO A O 1
ATOM 1412 N N . ASP A 1 197 ? 10.537 -7.272 -39.802 1.00 62.69 197 ASP A N 1
ATOM 1413 C CA . ASP A 1 197 ? 9.902 -7.987 -40.900 1.00 62.69 197 ASP A CA 1
ATOM 1414 C C . ASP A 1 197 ? 10.987 -8.373 -41.915 1.00 62.69 197 ASP A C 1
ATOM 1416 O O . ASP A 1 197 ? 11.982 -7.664 -42.095 1.00 62.69 197 ASP A O 1
ATOM 1420 N N . ALA A 1 198 ? 10.840 -9.533 -42.558 1.00 54.88 198 ALA A N 1
ATOM 1421 C CA . ALA A 1 198 ? 11.852 -10.062 -43.467 1.00 54.88 198 ALA A CA 1
ATOM 1422 C C . ALA A 1 198 ? 12.169 -9.062 -44.601 1.00 54.88 198 ALA A C 1
ATOM 1424 O O . ALA A 1 198 ? 11.431 -8.974 -45.579 1.00 54.88 198 ALA A O 1
ATOM 1425 N N . GLY A 1 199 ? 13.292 -8.347 -44.476 1.00 58.47 199 GLY A N 1
ATOM 1426 C CA . GLY A 1 199 ? 13.759 -7.350 -45.445 1.00 58.47 199 GLY A CA 1
ATOM 1427 C C . GLY A 1 199 ? 13.812 -5.902 -44.945 1.00 58.47 199 GLY A C 1
ATOM 1428 O O . GLY A 1 199 ? 14.309 -5.068 -45.695 1.00 58.47 199 GLY A O 1
ATOM 1429 N N . ALA A 1 200 ? 13.359 -5.608 -43.723 1.00 62.31 200 ALA A N 1
ATOM 1430 C CA . ALA A 1 200 ? 13.433 -4.267 -43.143 1.00 62.31 200 ALA A CA 1
ATOM 1431 C C . ALA A 1 200 ? 14.808 -3.973 -42.515 1.00 62.31 200 ALA A C 1
ATOM 1433 O O . ALA A 1 200 ? 15.454 -4.861 -41.942 1.00 62.31 200 ALA A O 1
ATOM 1434 N N . ASP A 1 201 ? 15.246 -2.715 -42.608 1.00 63.47 201 ASP A N 1
ATOM 1435 C CA . ASP A 1 201 ? 16.451 -2.243 -41.925 1.00 63.47 201 ASP A CA 1
ATOM 1436 C C . ASP A 1 201 ? 16.229 -2.260 -40.398 1.00 63.47 201 ASP A C 1
ATOM 1438 O O . ASP A 1 201 ? 15.185 -1.803 -39.923 1.00 63.47 201 ASP A O 1
ATOM 1442 N N . PRO A 1 202 ? 17.182 -2.776 -39.596 1.00 64.81 202 PRO A N 1
ATOM 1443 C CA . PRO A 1 202 ? 17.047 -2.785 -38.146 1.00 64.81 202 PRO A CA 1
ATOM 1444 C C . PRO A 1 202 ? 16.929 -1.364 -37.590 1.00 64.81 202 PRO A C 1
ATOM 1446 O O . PRO A 1 202 ? 17.585 -0.442 -38.084 1.00 64.81 202 PRO A O 1
ATOM 1449 N N . ALA A 1 203 ? 16.150 -1.184 -36.518 1.00 65.81 203 ALA A N 1
ATOM 1450 C CA . ALA A 1 203 ? 16.136 0.086 -35.797 1.00 65.81 203 ALA A CA 1
ATOM 1451 C C . ALA A 1 203 ? 17.569 0.461 -35.374 1.00 65.81 203 ALA A C 1
ATOM 1453 O O . ALA A 1 203 ? 18.338 -0.400 -34.936 1.00 65.81 203 ALA A O 1
ATOM 1454 N N . TYR A 1 204 ? 17.930 1.745 -35.489 1.00 71.00 204 TYR A N 1
ATOM 1455 C CA . TYR A 1 204 ? 19.300 2.235 -35.261 1.00 71.00 204 TYR A CA 1
ATOM 1456 C C . TYR A 1 204 ? 19.892 1.870 -33.892 1.00 71.00 204 TYR A C 1
ATOM 1458 O O . TYR A 1 204 ? 21.110 1.845 -33.751 1.00 71.00 204 TYR A O 1
ATOM 1466 N N . ASN A 1 205 ? 19.038 1.605 -32.908 1.00 74.88 205 ASN A N 1
ATOM 1467 C CA . ASN A 1 205 ? 19.372 1.286 -31.524 1.00 74.88 205 ASN A CA 1
ATOM 1468 C C . ASN A 1 205 ? 18.985 -0.151 -31.127 1.00 74.88 205 ASN A C 1
ATOM 1470 O O . ASN A 1 205 ? 18.798 -0.443 -29.947 1.00 74.88 205 ASN A O 1
ATOM 1474 N N . THR A 1 206 ? 18.806 -1.048 -32.100 1.00 76.94 206 THR A N 1
ATOM 1475 C CA . THR A 1 206 ? 18.480 -2.456 -31.827 1.00 76.94 206 THR A CA 1
ATOM 1476 C C . THR A 1 206 ? 19.603 -3.120 -31.039 1.00 76.94 206 THR A C 1
ATOM 1478 O O . THR A 1 206 ? 20.748 -3.143 -31.489 1.00 76.94 206 THR A O 1
ATOM 1481 N N . GLY A 1 207 ? 19.270 -3.705 -29.888 1.00 75.31 207 GLY A N 1
ATOM 1482 C CA . GLY A 1 207 ? 20.235 -4.332 -28.987 1.00 75.31 207 GLY A CA 1
ATOM 1483 C C . GLY A 1 207 ? 20.993 -3.339 -28.102 1.00 75.31 207 GLY A C 1
ATOM 1484 O O . GLY A 1 207 ? 21.815 -3.767 -27.288 1.00 75.31 207 GLY A O 1
ATOM 1485 N N . ASP A 1 208 ? 20.713 -2.034 -28.213 1.00 82.00 208 ASP A N 1
ATOM 1486 C CA . ASP A 1 208 ? 21.289 -1.047 -27.308 1.00 82.00 208 ASP A CA 1
ATOM 1487 C C . ASP A 1 208 ? 20.678 -1.193 -25.912 1.00 82.00 208 ASP A C 1
ATOM 1489 O O . ASP A 1 208 ? 19.458 -1.270 -25.718 1.00 82.00 208 ASP A O 1
ATOM 1493 N N . SER A 1 209 ? 21.558 -1.184 -24.910 1.00 83.06 209 SER A N 1
ATOM 1494 C CA . SER A 1 209 ? 21.166 -1.032 -23.516 1.00 83.06 209 SER A CA 1
ATOM 1495 C C . SER A 1 209 ? 21.175 0.443 -23.147 1.00 83.06 209 SER A C 1
ATOM 1497 O O . SER A 1 209 ? 22.189 1.128 -23.282 1.00 83.06 209 SER A O 1
ATOM 1499 N N . PHE A 1 210 ? 20.060 0.914 -22.598 1.00 83.56 210 PHE A N 1
ATOM 1500 C CA . PHE A 1 210 ? 19.934 2.269 -22.057 1.00 83.56 210 PHE A CA 1
ATOM 1501 C C . PHE A 1 210 ? 20.359 2.342 -20.585 1.00 83.56 210 PHE A C 1
ATOM 1503 O O . PHE A 1 210 ? 20.169 3.356 -19.913 1.00 83.56 210 PHE A O 1
ATOM 1510 N N . GLY A 1 211 ? 20.988 1.271 -20.100 1.00 84.31 211 GLY A N 1
ATOM 1511 C CA . GLY A 1 211 ? 21.510 1.148 -18.755 1.00 84.31 211 GLY A CA 1
ATOM 1512 C C . GLY A 1 211 ? 20.539 0.485 -17.786 1.00 84.31 211 GLY A C 1
ATOM 1513 O O . GLY A 1 211 ? 19.473 -0.023 -18.139 1.00 84.31 211 GLY A O 1
ATOM 1514 N N . ASN A 1 212 ? 20.976 0.485 -16.534 1.00 86.62 212 ASN A N 1
ATOM 1515 C CA . ASN A 1 212 ? 20.254 -0.074 -15.409 1.00 86.62 212 ASN A CA 1
ATOM 1516 C C . ASN A 1 212 ? 19.534 1.062 -14.675 1.00 86.62 212 ASN A C 1
ATOM 1518 O O . ASN A 1 212 ? 20.179 2.007 -14.212 1.00 86.62 212 ASN A O 1
ATOM 1522 N N . LEU A 1 213 ? 18.207 0.977 -14.570 1.00 84.94 213 LEU A N 1
ATOM 1523 C CA . LEU A 1 213 ? 17.438 1.894 -13.742 1.00 84.94 213 LEU A CA 1
ATOM 1524 C C . LEU A 1 213 ? 17.316 1.304 -12.342 1.00 84.94 213 LEU A C 1
ATOM 1526 O O . LEU A 1 213 ? 16.760 0.222 -12.158 1.00 84.94 213 LEU A O 1
ATOM 1530 N N . LYS A 1 214 ? 17.807 2.056 -11.356 1.00 85.88 214 LYS A N 1
ATOM 1531 C CA . LYS A 1 214 ? 17.663 1.737 -9.938 1.00 85.88 214 LYS A CA 1
ATOM 1532 C C . LYS A 1 214 ? 16.809 2.779 -9.258 1.00 85.88 214 LYS A C 1
ATOM 1534 O O . LYS A 1 214 ? 17.198 3.941 -9.151 1.00 85.88 214 LYS A O 1
ATOM 1539 N N . ILE A 1 215 ? 15.670 2.339 -8.758 1.00 86.56 215 ILE A N 1
ATOM 1540 C CA . ILE A 1 215 ? 14.876 3.100 -7.810 1.00 86.56 215 ILE A CA 1
ATOM 1541 C C . ILE A 1 215 ? 15.239 2.562 -6.430 1.00 86.56 215 ILE A C 1
ATOM 1543 O O . ILE A 1 215 ? 15.128 1.362 -6.171 1.00 86.56 215 ILE A O 1
ATOM 1547 N N . GLY A 1 216 ? 15.730 3.458 -5.573 1.00 85.88 216 GLY A N 1
ATOM 1548 C CA . GLY A 1 216 ? 16.106 3.129 -4.203 1.00 85.88 216 GLY A CA 1
ATOM 1549 C C . GLY A 1 216 ? 14.907 2.731 -3.343 1.00 85.88 216 GLY A C 1
ATOM 1550 O O . GLY A 1 216 ? 13.831 2.378 -3.833 1.00 85.88 216 GLY A O 1
ATOM 1551 N N . GLN A 1 217 ? 15.097 2.807 -2.033 1.00 88.06 217 GLN A N 1
ATOM 1552 C CA . GLN A 1 217 ? 14.038 2.485 -1.088 1.00 88.06 217 GLN A CA 1
ATOM 1553 C C . GLN A 1 217 ? 12.860 3.448 -1.239 1.00 88.06 217 GLN A C 1
ATOM 1555 O O . GLN A 1 217 ? 13.045 4.663 -1.314 1.00 88.06 217 GLN A O 1
ATOM 1560 N N . ASN A 1 218 ? 11.650 2.900 -1.241 1.00 88.12 218 ASN A N 1
ATOM 1561 C CA . ASN A 1 218 ? 10.421 3.679 -1.179 1.00 88.12 218 ASN A CA 1
ATOM 1562 C C . ASN A 1 218 ? 9.563 3.145 -0.034 1.00 88.12 218 ASN A C 1
ATOM 1564 O O . ASN A 1 218 ? 9.409 1.934 0.109 1.00 88.12 218 ASN A O 1
ATOM 1568 N N . THR A 1 219 ? 9.026 4.039 0.791 1.00 87.44 219 THR A N 1
ATOM 1569 C CA . THR A 1 219 ? 8.098 3.676 1.863 1.00 87.44 219 THR A CA 1
ATOM 1570 C C . THR A 1 219 ? 6.823 4.484 1.709 1.00 87.44 219 THR A C 1
ATOM 1572 O O . THR A 1 219 ? 6.860 5.709 1.638 1.00 87.44 219 THR A O 1
ATOM 1575 N N . MET A 1 220 ? 5.694 3.787 1.700 1.00 89.75 220 MET A N 1
ATOM 1576 C CA . MET A 1 220 ? 4.365 4.365 1.786 1.00 89.75 220 MET A CA 1
ATOM 1577 C C . MET A 1 220 ? 3.743 3.992 3.128 1.00 89.75 220 MET A C 1
ATOM 1579 O O . MET A 1 220 ? 3.780 2.835 3.542 1.00 89.75 220 MET A O 1
ATOM 1583 N N . LEU A 1 221 ? 3.142 4.978 3.788 1.00 87.44 221 LEU A N 1
ATOM 1584 C CA . LEU A 1 221 ? 2.379 4.781 5.013 1.00 87.44 221 LEU A CA 1
ATOM 1585 C C . LEU A 1 221 ? 0.912 5.030 4.714 1.00 87.44 221 LEU A C 1
ATOM 1587 O O . LEU A 1 221 ? 0.546 6.090 4.205 1.00 87.44 221 LEU A O 1
ATOM 1591 N N . VAL A 1 222 ? 0.076 4.065 5.067 1.00 89.94 222 VAL A N 1
ATOM 1592 C CA . VAL A 1 222 ? -1.372 4.233 5.088 1.00 89.94 222 VAL A CA 1
ATOM 1593 C C . VAL A 1 222 ? -1.759 4.259 6.553 1.00 89.94 222 VAL A C 1
ATOM 1595 O O . VAL A 1 222 ? -1.526 3.290 7.263 1.00 89.94 222 VAL A O 1
ATOM 1598 N N . LEU A 1 223 ? -2.257 5.394 7.036 1.00 86.31 223 LEU A N 1
ATOM 1599 C CA . LEU A 1 223 ? -2.570 5.587 8.459 1.00 86.31 223 LEU A CA 1
ATOM 1600 C C . LEU A 1 223 ? -4.073 5.530 8.723 1.00 86.31 223 LEU A C 1
ATOM 1602 O O . LEU A 1 223 ? -4.515 5.056 9.771 1.00 86.31 223 LEU A O 1
ATOM 1606 N N . ASP A 1 224 ? -4.843 6.022 7.759 1.00 85.62 224 ASP A N 1
ATOM 1607 C CA . ASP A 1 224 ? -6.294 6.052 7.756 1.00 85.62 224 ASP A CA 1
ATOM 1608 C C . ASP A 1 224 ? -6.783 6.331 6.331 1.00 85.62 224 ASP A C 1
ATOM 1610 O O . ASP A 1 224 ? -6.037 6.830 5.485 1.00 85.62 224 ASP A O 1
ATOM 1614 N N . GLY A 1 225 ? -8.051 6.046 6.077 1.00 86.31 225 GLY A N 1
ATOM 1615 C CA . GLY A 1 225 ? -8.707 6.362 4.824 1.00 86.31 225 GLY A CA 1
ATOM 1616 C C . GLY A 1 225 ? -9.790 5.360 4.482 1.00 86.31 225 GLY A C 1
ATOM 1617 O O . GLY A 1 225 ? -10.005 4.356 5.162 1.00 86.31 225 GLY A O 1
ATOM 1618 N N . PHE A 1 226 ? -10.491 5.647 3.398 1.00 89.12 226 PHE A N 1
ATOM 1619 C CA . PHE A 1 226 ? -11.473 4.742 2.834 1.00 89.12 226 PHE A CA 1
ATOM 1620 C C . PHE A 1 226 ? -11.517 4.908 1.317 1.00 89.12 226 PHE A C 1
ATOM 1622 O O . PHE A 1 226 ? -11.294 5.997 0.793 1.00 89.12 226 PHE A O 1
ATOM 1629 N N . LEU A 1 227 ? -11.810 3.813 0.628 1.00 89.25 227 LEU A N 1
ATOM 1630 C CA . LEU A 1 227 ? -12.080 3.759 -0.798 1.00 89.25 227 LEU A CA 1
ATOM 1631 C C . LEU A 1 227 ? -13.567 3.459 -0.986 1.00 89.25 227 LEU A C 1
ATOM 1633 O O . LEU A 1 227 ? -14.058 2.456 -0.478 1.00 89.25 227 LEU A O 1
ATOM 1637 N N . GLU A 1 228 ? -14.283 4.315 -1.708 1.00 88.19 228 GLU A N 1
ATOM 1638 C CA . GLU A 1 228 ? -15.676 4.064 -2.089 1.00 88.19 228 GLU A CA 1
ATOM 1639 C C . GLU A 1 228 ? -15.730 3.598 -3.541 1.00 88.19 228 GLU A C 1
ATOM 1641 O O . GLU A 1 228 ? -15.132 4.210 -4.427 1.00 88.19 228 GLU A O 1
ATOM 1646 N N . ILE A 1 229 ? -16.459 2.513 -3.784 1.00 88.69 229 ILE A N 1
ATOM 1647 C CA . ILE A 1 229 ? -16.691 1.956 -5.113 1.00 88.69 229 ILE A CA 1
ATOM 1648 C C . ILE A 1 229 ? -18.197 1.822 -5.288 1.00 88.69 229 ILE A C 1
ATOM 1650 O O . ILE A 1 229 ? -18.857 1.124 -4.519 1.00 88.69 229 ILE A O 1
ATOM 1654 N N . ALA A 1 230 ? -18.745 2.454 -6.319 1.00 86.44 230 ALA A N 1
ATOM 1655 C CA . ALA A 1 230 ? -20.137 2.273 -6.704 1.00 86.44 230 ALA A CA 1
ATOM 1656 C C . ALA A 1 230 ? -20.230 1.876 -8.182 1.00 86.44 230 ALA A C 1
ATOM 1658 O O . ALA A 1 230 ? -19.396 2.310 -8.984 1.00 86.44 230 ALA A O 1
ATOM 1659 N N . PRO A 1 231 ? -21.222 1.053 -8.560 1.00 80.88 231 PRO A N 1
ATOM 1660 C CA . PRO A 1 231 ? -21.484 0.768 -9.960 1.00 80.88 231 PRO A CA 1
ATOM 1661 C C . PRO A 1 231 ? -21.870 2.059 -10.690 1.00 80.88 231 PRO A C 1
ATOM 1663 O O . PRO A 1 231 ? -22.675 2.852 -10.199 1.00 80.88 231 PRO A O 1
ATOM 1666 N N . HIS A 1 232 ? -21.296 2.257 -11.874 1.00 64.69 232 HIS A N 1
ATOM 1667 C CA . HIS A 1 232 ? -21.740 3.301 -12.788 1.00 64.69 232 HIS A CA 1
ATOM 1668 C C . HIS A 1 232 ? -22.983 2.789 -13.528 1.00 64.69 232 HIS A C 1
ATOM 1670 O O . HIS A 1 232 ? -22.931 1.716 -14.133 1.00 64.69 232 HIS A O 1
ATOM 1676 N N . HIS A 1 233 ? -24.084 3.538 -13.465 1.00 54.53 233 HIS A N 1
ATOM 1677 C CA . HIS A 1 233 ? -25.283 3.318 -14.280 1.00 54.53 233 HIS A CA 1
ATOM 1678 C C . HIS A 1 233 ? -25.414 4.407 -15.338 1.00 54.53 233 HIS A C 1
ATOM 1680 O O . HIS A 1 233 ? -24.985 5.549 -15.057 1.00 54.53 233 HIS A O 1
#

Foldseek 3Di:
DVVVVVVVVVVVPPPPPDPPPPPQDVVNVLVVVLPPKDFAFDAFDKDKDWDQKDKDKDQADDPPVVDPDPWSWIKMKMKGGWTKMKTKHFFAAADPPQRHTQGPPDGDPDPCRNVCVVVPDQLQDDDDPSGSGQHWGTKIKGWFWDPVVQVVVQVCCVVVVPDDPRDTFTWIKIKDTFIKMKMAKTKIWIAMAIDGDVPDDGDPRHGPTPGMDMDHMDMDTDSTDMDTDTDDD

pLDDT: mean 78.08, std 11.5, range [51.78, 91.69]

Secondary structure (DSSP, 8-state):
-HHHHHHHHHHHTS----TT-----HHHHHHHHHT--EEE---SEEEEEEEEEEEEEESS----TTS-----PEEEEEEEEEEEEEEEEE--EE-TTT--EE-SSS--S--THHHHHHTT-------GGGTT------EEEEEEE-HHHHHHHHHHGGG-TT--S--PPEEEEEEPP-EEEEEEEEEEEEEEEEE--TTPPPPTTTT-EEEEEEE--EEEEE-S-EEEE----